Protein AF-A0A258LJP5-F1 (afdb_monomer_lite)

pLDDT: mean 87.13, std 9.72, range [56.06, 98.62]

Secondary structure (DSSP, 8-state):
-GGGHHHHHHIIIIITTT--EEEEEEESSSS-EEEEEEEEEEEEEEEESGGG-EEEEEEEEEEPPTT-PPP--EEEEESSEEEEE-STT-EEEEEETTEEEEEE--TTSEEEEE-S-B-SEEEEEEEESTTSPPPPPEEEEESS-B--HHHHHHHHT-SSPPPHHHHHHHHHHHHHHHHTT-GGG-S-----S-SSTTGGG--SS-SSSPPEEES-PEEETTTEEE--SSSSEEE----HHHHHHHSS-BTTEEEEEEEESSPPPTT--SEEEEETTTEEEEEEEEETTEEEEEES--SSSGGGEEE-S-SSEEEEEEEETTEEEEEETTEEEEEEE----PPPSSPPEESSEEETTEE-

Foldseek 3Di:
DVVCPVVCCCQVVPQQVQNDWDQDWDDDDVPDTDTWIKTKHWDDWDQDDDPSPDIDIDIDIDTDDPVQDFWDWDFDDDAQKTKTFTAAQKWKWKDDPPDIWIWGQHNVRIIITRDLWFAQAWIWMWIGHDPGDIDDTDIDGDRHIHADPLLVVLQVQDPDHDDRVLSVVSRVVVSVCVVVVNLQLDPFDACQQAQDNQSNQDGSNDNAQRKDWFPDFDRDHSQGTAAPLFRTFIFSVDFLLVCCPVNNRHQQWFKDKDFFPDFDPAPGWQKWEDEDPQFIQTWDLHHPQWIAGCRQDDDPRPVRTFHDPDRGGMWMWTGHGQKIWIDGNRHTRDIDGDHGHRHGRDTMIGSFYHYNNGTD

Radius of gyration: 29.57 Å; chains: 1; bounding box: 53×46×89 Å

Sequence (360 aa):
RAEFATLRAFVLGTLRHGAARFWMPVTLDRATYGIRMVQIVAGSFTAAGINNAQVRVTMSLTVYPPSWVPPVPVVVGLGSTVTGTAPAGATVELRVGATLIVGTANAGGAWSIALPYMEGGTYIVQARIGDGPWSLPQSLTLAAPIYAEQTLALFARMTVQPTGAVKLLMDTLVRAVVGAGVWPKLDMLHLIAAHDAQAARLNWIADQYNLTAVNSPVFTAFRGYTGNGTSSYLNTGAAPAALASTGKLRQNSAHICAWTLTSVPSGQVVMGARTGTASFFDIFPRESGLTRYRPNAPLGYDPTKFATPRDKGFFLGSRNGTAIDGYMDGVLVGSITHASAAPTAHAVHILAQNADGAAF

Structure (mmCIF, N/CA/C/O backbone):
data_AF-A0A258LJP5-F1
#
_entry.id   AF-A0A258LJP5-F1
#
loop_
_atom_site.group_PDB
_atom_site.id
_atom_site.type_symbol
_atom_site.label_atom_id
_atom_site.label_alt_id
_atom_site.label_comp_id
_atom_site.label_asym_id
_atom_site.label_entity_id
_atom_site.label_seq_id
_atom_site.pdbx_PDB_ins_code
_atom_site.Cartn_x
_atom_site.Cartn_y
_atom_site.Cartn_z
_atom_site.occupancy
_atom_site.B_iso_or_equiv
_atom_site.auth_seq_id
_atom_site.auth_comp_id
_atom_site.auth_asym_id
_atom_site.auth_atom_id
_atom_site.pdbx_PDB_model_num
ATOM 1 N N . ARG A 1 1 ? -0.157 -12.636 49.447 1.00 65.12 1 ARG A N 1
ATOM 2 C CA . ARG A 1 1 ? -1.079 -13.757 49.749 1.00 65.12 1 ARG A CA 1
ATOM 3 C C . ARG A 1 1 ? -2.210 -13.775 48.729 1.00 65.12 1 ARG A C 1
ATOM 5 O O . ARG A 1 1 ? -2.550 -12.704 48.236 1.00 65.12 1 ARG A O 1
ATOM 12 N N . ALA A 1 2 ? -2.771 -14.950 48.428 1.00 68.56 2 ALA A N 1
ATOM 13 C CA . ALA A 1 2 ? -3.894 -15.102 47.494 1.00 68.56 2 ALA A CA 1
ATOM 14 C C . ALA A 1 2 ? -5.132 -14.288 47.921 1.00 68.56 2 ALA A C 1
ATOM 16 O O . ALA A 1 2 ? -5.802 -13.706 47.078 1.00 68.56 2 ALA A O 1
ATOM 17 N N . GLU A 1 3 ? -5.345 -14.141 49.232 1.00 74.88 3 GLU A N 1
ATOM 18 C CA . GLU A 1 3 ? -6.435 -13.363 49.847 1.00 74.88 3 GLU A CA 1
ATOM 19 C C . GLU A 1 3 ? -6.479 -11.893 49.381 1.00 74.88 3 GLU A C 1
ATOM 21 O O . GLU A 1 3 ? -7.550 -11.303 49.280 1.00 74.88 3 GLU A O 1
ATOM 26 N N . PHE A 1 4 ? -5.329 -11.303 49.029 1.00 76.56 4 PHE A N 1
ATOM 27 C CA . PHE A 1 4 ? -5.243 -9.926 48.529 1.00 76.56 4 PHE A CA 1
ATOM 28 C C . PHE A 1 4 ? -5.099 -9.839 47.007 1.00 76.56 4 PHE A C 1
ATOM 30 O O . PHE A 1 4 ? -4.923 -8.739 46.492 1.00 76.56 4 PHE A O 1
ATOM 37 N N . ALA A 1 5 ? -5.140 -10.953 46.269 1.00 77.38 5 ALA A N 1
ATOM 38 C CA . ALA A 1 5 ? -4.932 -10.946 44.820 1.00 77.38 5 ALA A CA 1
ATOM 39 C C . ALA A 1 5 ? -6.022 -10.137 44.101 1.00 77.38 5 ALA A C 1
ATOM 41 O O . ALA A 1 5 ? -5.706 -9.268 43.289 1.00 77.38 5 ALA A O 1
ATOM 42 N N . THR A 1 6 ? -7.285 -10.345 44.478 1.00 77.38 6 THR A N 1
ATOM 43 C CA . THR A 1 6 ? -8.434 -9.606 43.936 1.00 77.38 6 THR A CA 1
ATOM 44 C C . THR A 1 6 ? -8.379 -8.127 44.314 1.00 77.38 6 THR A C 1
ATOM 46 O O . THR A 1 6 ? -8.544 -7.260 43.459 1.00 77.38 6 THR A O 1
ATOM 49 N N . LEU A 1 7 ? -8.053 -7.817 45.575 1.00 80.56 7 LEU A N 1
ATOM 50 C CA . LEU A 1 7 ? -7.895 -6.434 46.035 1.00 80.56 7 LEU A CA 1
ATOM 51 C C . LEU A 1 7 ? -6.731 -5.728 45.324 1.00 80.56 7 LEU A C 1
ATOM 53 O O . LEU A 1 7 ? -6.858 -4.580 44.912 1.00 80.56 7 LEU A O 1
ATOM 57 N N . ARG A 1 8 ? -5.601 -6.414 45.133 1.00 78.94 8 ARG A N 1
ATOM 58 C CA . ARG A 1 8 ? -4.440 -5.895 44.402 1.00 78.94 8 ARG A CA 1
ATOM 59 C C . ARG A 1 8 ? -4.780 -5.632 42.939 1.00 78.94 8 ARG A C 1
ATOM 61 O O . ARG A 1 8 ? -4.375 -4.599 42.416 1.00 78.94 8 ARG A O 1
ATOM 68 N N . ALA A 1 9 ? -5.522 -6.532 42.295 1.00 76.69 9 ALA A N 1
ATOM 69 C CA . ALA A 1 9 ? -5.995 -6.347 40.927 1.00 76.69 9 ALA A CA 1
ATOM 70 C C . ALA A 1 9 ? -6.922 -5.127 40.817 1.00 76.69 9 ALA A C 1
ATOM 72 O O . ALA A 1 9 ? -6.739 -4.301 39.926 1.00 76.69 9 ALA A O 1
ATOM 73 N N . PHE A 1 10 ? -7.843 -4.950 41.768 1.00 80.31 10 PHE A N 1
ATOM 74 C CA . PHE A 1 10 ? -8.694 -3.765 41.831 1.00 80.31 10 PHE A CA 1
ATOM 75 C C . PHE A 1 10 ? -7.881 -2.477 42.038 1.00 80.31 10 PHE A C 1
ATOM 77 O O . PHE A 1 10 ? -7.992 -1.541 41.249 1.00 80.31 10 PHE A O 1
ATOM 84 N N . VAL A 1 11 ? -7.009 -2.423 43.048 1.00 76.38 11 VAL A N 1
ATOM 85 C CA . VAL A 1 11 ? -6.241 -1.207 43.364 1.00 76.38 11 VAL A CA 1
ATOM 86 C C . VAL A 1 11 ? -5.279 -0.837 42.231 1.00 76.38 11 VAL A C 1
ATOM 88 O O . VAL A 1 11 ? -5.235 0.321 41.816 1.00 76.38 11 VAL A O 1
ATOM 91 N N . LEU A 1 12 ? -4.530 -1.802 41.691 1.00 72.50 12 LEU A N 1
ATOM 92 C CA . LEU A 1 12 ? -3.551 -1.531 40.635 1.00 72.50 12 LEU A CA 1
ATOM 93 C C . LEU A 1 12 ? -4.185 -1.357 39.250 1.00 72.50 12 LEU A C 1
ATOM 95 O O . LEU A 1 12 ? -3.640 -0.604 38.452 1.00 72.50 12 LEU A O 1
ATOM 99 N N . GLY A 1 13 ? -5.303 -2.025 38.958 1.00 66.44 13 GLY A N 1
ATOM 100 C CA . GLY A 1 13 ? -5.965 -1.959 37.652 1.00 66.44 13 GLY A CA 1
ATOM 101 C C . GLY A 1 13 ? -7.038 -0.875 37.543 1.00 66.44 13 GLY A C 1
ATOM 102 O O . GLY A 1 13 ? -7.232 -0.318 36.470 1.00 66.44 13 GLY A O 1
ATOM 103 N N . THR A 1 14 ? -7.720 -0.542 38.642 1.00 69.00 14 THR A N 1
ATOM 104 C CA . THR A 1 14 ? -8.847 0.412 38.636 1.00 69.00 14 THR A CA 1
ATOM 105 C C . THR A 1 14 ? -8.442 1.770 39.203 1.00 69.00 14 THR A C 1
ATOM 107 O O . THR A 1 14 ? -8.701 2.803 38.589 1.00 69.00 14 THR A O 1
ATOM 110 N N . LEU A 1 15 ? -7.769 1.793 40.360 1.00 73.69 15 LEU A N 1
ATOM 111 C CA . LEU A 1 15 ? -7.447 3.049 41.049 1.00 73.69 15 LEU A CA 1
ATOM 112 C C . LEU A 1 15 ? -6.147 3.695 40.541 1.00 73.69 15 LEU A C 1
ATOM 114 O O . LEU A 1 15 ? -6.026 4.913 40.542 1.00 73.69 15 LEU A O 1
ATOM 118 N N . ARG A 1 16 ? -5.154 2.923 40.086 1.00 70.00 16 ARG A N 1
ATOM 119 C CA . ARG A 1 16 ? -3.832 3.464 39.695 1.00 70.00 16 ARG A CA 1
ATOM 120 C C . ARG A 1 16 ? -3.844 4.310 38.417 1.00 70.00 16 ARG A C 1
ATOM 122 O O . ARG A 1 16 ? -2.977 5.157 38.238 1.00 70.00 16 ARG A O 1
ATOM 129 N N . HIS A 1 17 ? -4.821 4.101 37.538 1.00 59.34 17 HIS A N 1
ATOM 130 C CA . HIS A 1 17 ? -4.932 4.822 36.265 1.00 59.34 17 HIS A CA 1
ATOM 131 C C . HIS A 1 17 ? -5.764 6.112 36.357 1.00 59.34 17 HIS A C 1
ATOM 133 O O . HIS A 1 17 ? -6.036 6.733 35.335 1.00 59.34 17 HIS A O 1
ATOM 139 N N . GLY A 1 18 ? -6.192 6.516 37.561 1.00 58.91 18 GLY A N 1
ATOM 140 C CA . GLY A 1 18 ? -6.956 7.751 37.779 1.00 58.91 18 GLY A CA 1
ATOM 141 C C . GLY A 1 18 ? -8.349 7.778 37.147 1.00 58.91 18 GLY A C 1
ATOM 142 O O . GLY A 1 18 ? -8.959 8.837 37.045 1.00 58.91 18 GLY A O 1
ATOM 143 N N . ALA A 1 19 ? -8.870 6.617 36.752 1.00 57.62 19 ALA A N 1
ATOM 144 C CA . ALA A 1 19 ? -10.204 6.476 36.176 1.00 57.62 19 ALA A CA 1
ATOM 145 C C . ALA A 1 19 ? -11.308 6.344 37.243 1.00 57.62 19 ALA A C 1
ATOM 147 O O . ALA A 1 19 ? -12.483 6.547 36.946 1.00 57.62 19 ALA A O 1
ATOM 148 N N . ALA A 1 20 ? -10.951 6.014 38.489 1.00 70.25 20 ALA A N 1
ATOM 149 C CA . ALA A 1 20 ? -11.915 5.815 39.562 1.00 70.25 20 ALA A CA 1
ATOM 150 C C . ALA A 1 20 ? -12.367 7.150 40.164 1.00 70.25 20 ALA A C 1
ATOM 152 O O . ALA A 1 20 ? -11.581 7.873 40.788 1.00 70.25 20 ALA A O 1
ATOM 153 N N . ARG A 1 21 ? -13.654 7.458 39.986 1.00 76.50 21 ARG A N 1
ATOM 154 C CA . ARG A 1 21 ? -14.290 8.658 40.524 1.00 76.50 21 ARG A CA 1
ATOM 155 C C . ARG A 1 21 ? -15.568 8.312 41.253 1.00 76.50 21 ARG A C 1
ATOM 157 O O . ARG A 1 21 ? -16.329 7.452 40.819 1.00 76.50 21 ARG A O 1
ATOM 164 N N . PHE A 1 22 ? -15.798 9.024 42.343 1.00 79.44 22 PHE A N 1
ATOM 165 C CA . PHE A 1 22 ? -16.937 8.799 43.212 1.00 79.44 22 PHE A CA 1
ATOM 166 C C . PHE A 1 22 ? -17.578 10.133 43.557 1.00 79.44 22 PHE A C 1
ATOM 168 O O . PHE A 1 22 ? -16.884 11.120 43.807 1.00 79.44 22 PHE A O 1
ATOM 175 N N . TRP A 1 23 ? -18.906 10.154 43.592 1.00 78.38 23 TRP A N 1
ATOM 176 C CA . TRP A 1 23 ? -19.635 11.238 44.231 1.00 78.38 23 TRP A CA 1
ATOM 177 C C . TRP A 1 23 ? -19.566 11.021 45.734 1.00 78.38 23 TRP A C 1
ATOM 179 O O . TRP A 1 23 ? -20.091 10.037 46.250 1.00 78.38 23 TRP A O 1
ATOM 189 N N . MET A 1 24 ? -18.852 11.909 46.418 1.00 81.94 24 MET A N 1
ATOM 190 C CA . MET A 1 24 ? -18.561 11.780 47.839 1.00 81.94 24 MET A CA 1
ATOM 191 C C . MET A 1 24 ? -18.897 13.077 48.572 1.00 81.94 24 MET A C 1
ATOM 193 O O . MET A 1 24 ? -18.708 14.163 48.012 1.00 81.94 24 MET A O 1
ATOM 197 N N . PRO A 1 25 ? -19.373 12.990 49.824 1.00 85.44 25 PRO A N 1
ATOM 198 C CA . PRO A 1 25 ? -19.437 14.150 50.692 1.00 85.44 25 PRO A CA 1
ATOM 199 C C . PRO A 1 25 ? -18.015 14.632 50.986 1.00 85.44 25 PRO A C 1
ATOM 201 O O . PRO A 1 25 ? -17.155 13.862 51.411 1.00 85.44 25 PRO A O 1
ATOM 204 N N . VAL A 1 26 ? -17.771 15.918 50.762 1.00 84.94 26 VAL A N 1
ATOM 205 C CA . VAL A 1 26 ? -16.518 16.593 51.101 1.00 84.94 26 VAL A CA 1
ATOM 206 C C . VAL A 1 26 ? -16.817 17.844 51.904 1.00 84.94 26 VAL A C 1
ATOM 208 O O . VAL A 1 26 ? -17.824 18.521 51.678 1.00 84.94 26 VAL A O 1
ATOM 211 N N . THR A 1 27 ? -15.937 18.152 52.848 1.00 84.50 27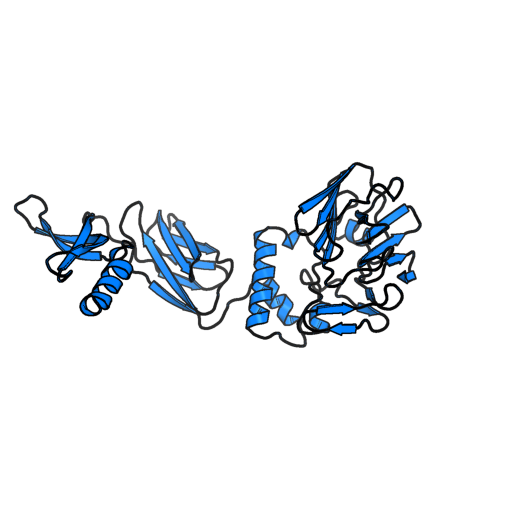 THR A N 1
ATOM 212 C CA . THR A 1 27 ? -16.046 19.362 53.655 1.00 84.50 27 THR A CA 1
ATOM 213 C C . THR A 1 27 ? -15.584 20.561 52.833 1.00 84.50 27 THR A C 1
ATOM 215 O O . THR A 1 27 ? -14.476 20.543 52.297 1.00 84.50 27 THR A O 1
ATOM 218 N N . LEU A 1 28 ? -16.421 21.591 52.714 1.00 77.19 28 LEU A N 1
ATOM 219 C CA . LEU A 1 28 ? -16.134 22.764 51.879 1.00 77.19 28 LEU A CA 1
ATOM 220 C C . LEU A 1 28 ? -15.376 23.854 52.653 1.00 77.19 28 LEU A C 1
ATOM 222 O O . LEU A 1 28 ? -14.500 24.505 52.096 1.00 77.19 28 LEU A O 1
ATOM 226 N N . ASP A 1 29 ? -15.673 24.012 53.943 1.00 78.25 29 ASP A N 1
ATOM 227 C CA . ASP A 1 29 ? -15.178 25.105 54.794 1.00 78.25 29 ASP A CA 1
ATOM 228 C C . ASP A 1 29 ? -15.002 24.685 56.269 1.00 78.25 29 ASP A C 1
ATOM 230 O O . ASP A 1 29 ? -15.168 25.477 57.191 1.00 78.25 29 ASP A O 1
ATOM 234 N N . ARG A 1 30 ? -14.664 23.410 56.511 1.00 72.81 30 ARG A N 1
ATOM 235 C CA . ARG A 1 30 ? -14.576 22.784 57.852 1.00 72.81 30 ARG A CA 1
ATOM 236 C C . ARG A 1 30 ? -15.883 22.780 58.670 1.00 72.81 30 ARG A C 1
ATOM 238 O O . ARG A 1 30 ? -15.873 22.200 59.751 1.00 72.81 30 ARG A O 1
ATOM 245 N N . ALA A 1 31 ? -16.986 23.334 58.158 1.00 73.88 31 ALA A N 1
ATOM 246 C CA . ALA A 1 31 ? -18.285 23.381 58.836 1.00 73.88 31 ALA A CA 1
ATOM 247 C C . ALA A 1 31 ? -19.438 22.806 57.992 1.00 73.88 31 ALA A C 1
ATOM 249 O O . ALA A 1 31 ? -20.379 22.235 58.538 1.00 73.88 31 ALA A O 1
ATOM 250 N N . THR A 1 32 ? -19.358 22.909 56.665 1.00 82.50 32 THR A N 1
ATOM 251 C CA . THR A 1 32 ? -20.386 22.450 55.726 1.00 82.50 32 THR A CA 1
ATOM 252 C C . THR A 1 32 ? -19.881 21.319 54.836 1.00 82.50 32 THR A C 1
ATOM 254 O O . THR A 1 32 ? -18.697 21.237 54.488 1.00 82.50 32 THR A O 1
ATOM 257 N N . TYR A 1 33 ? -20.802 20.434 54.453 1.00 84.19 33 TYR A N 1
ATOM 258 C CA . TYR A 1 33 ? -20.544 19.319 53.547 1.00 84.19 33 TYR A CA 1
ATOM 259 C C . TYR A 1 33 ? -21.290 19.526 52.234 1.00 84.19 33 TYR A C 1
ATOM 261 O O . TYR A 1 33 ? -22.436 19.971 52.216 1.00 84.19 33 TYR A O 1
ATOM 269 N N . GLY A 1 34 ? -20.656 19.153 51.128 1.00 82.56 34 GLY A N 1
ATOM 270 C CA . GLY A 1 34 ? -21.295 19.085 49.821 1.00 82.56 34 GLY A CA 1
ATOM 271 C C . GLY A 1 34 ? -20.903 17.812 49.091 1.00 82.56 34 GLY A C 1
ATOM 272 O O . GLY A 1 34 ? -19.819 17.276 49.302 1.00 82.56 34 GLY A O 1
ATOM 273 N N . ILE A 1 35 ? -21.769 17.334 48.202 1.00 81.38 35 ILE A N 1
ATOM 274 C CA . ILE A 1 35 ? -21.411 16.247 47.292 1.00 81.38 35 ILE A CA 1
ATOM 275 C C . ILE A 1 35 ? -20.497 16.815 46.197 1.00 81.38 35 ILE A C 1
ATOM 277 O O . ILE A 1 35 ? -20.829 17.813 45.548 1.00 81.38 35 ILE A O 1
ATOM 281 N N . ARG A 1 36 ? -19.318 16.214 46.017 1.00 79.62 36 ARG A N 1
ATOM 282 C CA . ARG A 1 36 ? -18.372 16.528 44.936 1.00 79.62 36 ARG A CA 1
ATOM 283 C C . ARG A 1 36 ? -17.886 15.255 44.276 1.00 79.62 36 ARG A C 1
ATOM 285 O O . ARG A 1 36 ? -17.891 14.186 44.884 1.00 79.62 36 ARG A O 1
ATOM 292 N N . MET A 1 37 ? -17.447 15.387 43.031 1.00 79.31 37 MET A N 1
ATOM 293 C CA . MET A 1 37 ? -16.745 14.305 42.372 1.00 79.31 37 MET A CA 1
ATOM 294 C C . MET A 1 37 ? -15.301 14.283 42.864 1.00 79.31 37 MET A C 1
ATOM 296 O O . MET A 1 37 ? -14.591 15.290 42.794 1.00 79.31 37 MET A O 1
ATOM 300 N N . VAL A 1 38 ? -14.884 13.125 43.361 1.00 82.50 38 VAL A N 1
ATOM 301 C CA . VAL A 1 38 ? -13.550 12.891 43.904 1.00 82.50 38 VAL A CA 1
ATOM 302 C C . VAL A 1 38 ? -12.867 11.823 43.068 1.00 82.50 38 VAL A C 1
ATOM 304 O O . VAL A 1 38 ? -13.391 10.718 42.925 1.00 82.50 38 VAL A O 1
ATOM 307 N N . GLN A 1 39 ? -11.706 12.152 42.507 1.00 82.62 39 GLN A N 1
ATOM 308 C CA . GLN A 1 39 ? -10.834 11.182 41.852 1.00 82.62 39 GLN A CA 1
ATOM 309 C C . GLN A 1 39 ? -9.859 10.601 42.866 1.00 82.62 39 GLN A C 1
ATOM 311 O O . GLN A 1 39 ? -9.208 11.344 43.600 1.00 82.62 39 GLN A O 1
ATOM 316 N N . ILE A 1 40 ? -9.745 9.275 42.874 1.00 84.62 40 ILE A N 1
ATOM 317 C CA . ILE A 1 40 ? -8.811 8.548 43.729 1.00 84.62 40 ILE A CA 1
ATOM 318 C C . ILE A 1 40 ? -7.767 7.898 42.830 1.00 84.62 40 ILE A C 1
ATOM 320 O O . ILE A 1 40 ? -8.106 7.093 41.962 1.00 84.62 40 ILE A O 1
ATOM 324 N N . VAL A 1 41 ? -6.497 8.234 43.049 1.00 82.69 41 VAL A N 1
ATOM 325 C CA . VAL A 1 41 ? -5.367 7.601 42.363 1.00 82.69 41 VAL A CA 1
ATOM 326 C C . VAL A 1 41 ? -4.550 6.818 43.376 1.00 82.69 41 VAL A C 1
ATOM 328 O O . VAL A 1 41 ? -4.042 7.390 44.338 1.00 82.69 41 VAL A O 1
ATOM 331 N N . ALA A 1 42 ? -4.423 5.508 43.174 1.00 82.88 42 ALA A N 1
ATOM 332 C CA . ALA A 1 42 ? -3.571 4.677 44.018 1.00 82.88 42 ALA A CA 1
ATOM 333 C C . ALA A 1 42 ? -2.096 4.778 43.596 1.00 82.88 42 ALA A C 1
ATOM 335 O O . ALA A 1 42 ? -1.775 4.776 42.411 1.00 82.88 42 ALA A O 1
ATOM 336 N N . GLY A 1 43 ? -1.203 4.834 44.579 1.00 80.44 43 GLY A N 1
ATOM 337 C CA . GLY A 1 43 ? 0.246 4.848 44.430 1.00 80.44 43 GLY A CA 1
ATOM 338 C C . GLY A 1 43 ? 0.854 3.463 44.652 1.00 80.44 43 GLY A C 1
ATOM 339 O O . GLY A 1 43 ? 0.712 2.563 43.822 1.00 80.44 43 GLY A O 1
ATOM 340 N N . SER A 1 44 ? 1.581 3.292 45.755 1.00 82.19 44 SER A N 1
ATOM 341 C CA . SER A 1 44 ? 2.213 2.025 46.121 1.00 82.19 44 SER A CA 1
ATOM 342 C C . SER A 1 44 ? 1.207 1.072 46.766 1.00 82.19 44 SER A C 1
ATOM 344 O O . SER A 1 44 ? 0.302 1.497 47.476 1.00 82.19 44 SER A O 1
ATOM 346 N N . PHE A 1 45 ? 1.382 -0.226 46.513 1.00 85.38 45 PHE A N 1
ATOM 347 C CA . PHE A 1 45 ? 0.645 -1.318 47.150 1.00 85.38 45 PHE A CA 1
ATOM 348 C C . PHE A 1 45 ? 1.674 -2.314 47.681 1.00 85.38 45 PHE A C 1
ATOM 350 O O . PHE A 1 45 ? 2.279 -3.053 46.899 1.00 85.38 45 PHE A O 1
ATOM 357 N N . THR A 1 46 ? 1.919 -2.307 48.990 1.00 83.94 46 THR A N 1
ATOM 358 C CA . THR A 1 46 ? 2.977 -3.113 49.617 1.00 83.94 46 THR A CA 1
ATOM 359 C C . THR A 1 46 ? 2.428 -3.948 50.765 1.00 83.94 46 THR A C 1
ATOM 361 O O . THR A 1 46 ? 1.573 -3.498 51.528 1.00 83.94 46 THR A O 1
ATOM 364 N N . ALA A 1 47 ? 2.906 -5.189 50.883 1.00 81.56 47 ALA A N 1
ATOM 365 C CA . ALA A 1 47 ? 2.601 -6.021 52.042 1.00 81.56 47 ALA A CA 1
ATOM 366 C C . ALA A 1 47 ? 3.248 -5.422 53.303 1.00 81.56 47 ALA A C 1
ATOM 368 O O . ALA A 1 47 ? 4.342 -4.862 53.234 1.00 81.56 47 ALA A O 1
ATOM 369 N N . ALA A 1 48 ? 2.549 -5.508 54.431 1.00 80.06 48 ALA A N 1
ATOM 370 C CA . ALA A 1 48 ? 2.936 -4.912 55.703 1.00 80.06 48 ALA A CA 1
ATOM 371 C C . ALA A 1 48 ? 2.456 -5.766 56.897 1.00 80.06 48 ALA A C 1
ATOM 373 O O . ALA A 1 48 ? 1.681 -6.713 56.733 1.00 80.06 48 ALA A O 1
ATOM 374 N N . GLY A 1 49 ? 2.893 -5.401 58.107 1.00 76.50 49 GLY A N 1
ATOM 375 C CA . GLY A 1 49 ? 2.477 -6.035 59.364 1.00 76.50 49 GLY A CA 1
ATOM 376 C C . GLY A 1 49 ? 3.100 -7.415 59.620 1.00 76.50 49 GLY A C 1
ATOM 377 O O . GLY A 1 49 ? 3.930 -7.899 58.849 1.00 76.50 49 GLY A O 1
ATOM 378 N N . ILE A 1 50 ? 2.699 -8.056 60.726 1.00 69.62 50 ILE A N 1
ATOM 379 C CA . ILE A 1 50 ? 3.192 -9.387 61.122 1.00 69.62 50 ILE A CA 1
ATOM 380 C C . ILE A 1 50 ? 2.804 -10.407 60.042 1.00 69.62 50 ILE A C 1
ATOM 382 O O . ILE A 1 50 ? 1.642 -10.491 59.641 1.00 69.62 50 ILE A O 1
ATOM 386 N N . ASN A 1 51 ? 3.783 -11.176 59.559 1.00 75.44 51 ASN A N 1
ATOM 387 C CA . ASN A 1 51 ? 3.613 -12.214 58.534 1.00 75.44 51 ASN A CA 1
ATOM 388 C C . ASN A 1 51 ? 2.948 -11.735 57.224 1.00 75.44 51 ASN A C 1
ATOM 390 O O . ASN A 1 51 ? 2.284 -12.528 56.547 1.00 75.44 51 ASN A O 1
ATOM 394 N N . ASN A 1 52 ? 3.117 -10.457 56.850 1.00 73.31 52 ASN A N 1
ATOM 395 C CA . ASN A 1 52 ? 2.504 -9.856 55.655 1.00 73.31 52 ASN A CA 1
ATOM 396 C C . ASN A 1 52 ? 0.965 -9.966 55.628 1.00 73.31 52 ASN A C 1
ATOM 398 O O . ASN A 1 52 ? 0.360 -10.091 54.558 1.00 73.31 52 ASN A O 1
ATOM 402 N N . ALA A 1 53 ? 0.331 -9.953 56.804 1.00 77.25 53 ALA A N 1
ATOM 403 C CA . ALA A 1 53 ? -1.121 -10.039 56.950 1.00 77.25 53 ALA A CA 1
ATOM 404 C C . ALA A 1 53 ? -1.850 -8.711 56.665 1.00 77.25 53 ALA A C 1
ATOM 406 O O . ALA A 1 53 ? -3.077 -8.681 56.644 1.00 77.25 53 ALA A O 1
ATOM 407 N N . GLN A 1 54 ? -1.123 -7.613 56.436 1.00 84.62 54 GLN A N 1
ATOM 408 C CA . GLN A 1 54 ? -1.680 -6.305 56.092 1.00 84.62 54 GLN A CA 1
ATOM 409 C C . GLN A 1 54 ? -1.169 -5.833 54.727 1.00 84.62 54 GLN A C 1
ATOM 411 O O . GLN A 1 54 ? -0.138 -6.287 54.228 1.00 84.62 54 GLN A O 1
ATOM 416 N N . VAL A 1 55 ? -1.875 -4.873 54.133 1.00 81.25 55 VAL A N 1
ATOM 417 C CA . VAL A 1 55 ? -1.450 -4.175 52.917 1.00 81.25 55 VAL A CA 1
ATOM 418 C C . VAL A 1 55 ? -1.513 -2.673 53.162 1.00 81.25 55 VAL A C 1
ATOM 420 O O . VAL A 1 55 ? -2.529 -2.160 53.625 1.00 81.25 55 VAL A O 1
ATOM 423 N N . ARG A 1 56 ? -0.442 -1.957 52.812 1.00 86.88 56 ARG A N 1
ATOM 424 C CA . ARG A 1 56 ? -0.410 -0.494 52.782 1.00 86.88 56 ARG A CA 1
ATOM 425 C C . ARG A 1 56 ? -0.630 -0.004 51.354 1.00 86.88 56 ARG A C 1
ATOM 427 O O . ARG A 1 56 ? 0.060 -0.448 50.436 1.00 86.88 56 ARG A O 1
ATOM 434 N N . VAL A 1 57 ? -1.564 0.933 51.194 1.00 85.50 57 VAL A N 1
ATOM 435 C CA . VAL A 1 57 ? -1.851 1.601 49.920 1.00 85.50 57 VAL A CA 1
ATOM 436 C C . VAL A 1 57 ? -1.676 3.103 50.094 1.00 85.50 57 VAL A C 1
ATOM 438 O O . VAL A 1 57 ? -2.314 3.687 50.967 1.00 85.50 57 VAL A O 1
ATOM 441 N N . THR A 1 58 ? -0.819 3.739 49.295 1.00 87.06 58 THR A N 1
ATOM 442 C CA . THR A 1 58 ? -0.797 5.209 49.220 1.00 87.06 58 THR A CA 1
ATOM 443 C C . THR A 1 58 ? -1.818 5.678 48.194 1.00 87.06 58 THR A C 1
ATOM 445 O O . THR A 1 58 ? -2.021 5.015 47.181 1.00 87.06 58 THR A O 1
ATOM 448 N N . MET A 1 59 ? -2.502 6.791 48.455 1.00 85.69 59 MET A N 1
ATOM 449 C CA . MET A 1 59 ? -3.500 7.342 47.538 1.00 85.69 59 MET A CA 1
ATOM 450 C C . MET A 1 59 ? -3.402 8.863 47.495 1.00 85.69 59 MET A C 1
ATOM 452 O O . MET A 1 59 ? -3.153 9.495 48.519 1.00 85.69 59 MET A O 1
ATOM 456 N N . SER A 1 60 ? -3.639 9.440 46.322 1.00 85.25 60 SER A N 1
ATOM 457 C CA . SER A 1 60 ? -3.909 10.867 46.158 1.00 85.25 60 SER A CA 1
ATOM 458 C C . SER A 1 60 ? -5.374 11.066 45.796 1.00 85.25 60 SER A C 1
ATOM 460 O O . SER A 1 60 ? -5.903 10.355 44.937 1.00 85.25 60 SER A O 1
ATOM 462 N N . LEU A 1 61 ? -6.015 12.036 46.444 1.00 85.19 61 LEU A N 1
ATOM 463 C CA . LEU A 1 61 ? -7.402 12.402 46.192 1.00 85.19 61 LEU A CA 1
ATOM 464 C C . LEU A 1 61 ? -7.450 13.798 45.573 1.00 85.19 61 LEU A C 1
ATOM 466 O O . LEU A 1 61 ? -6.823 14.726 46.081 1.00 85.19 61 LEU A O 1
ATOM 470 N N . THR A 1 62 ? -8.222 13.949 44.502 1.00 83.56 62 THR A N 1
ATOM 471 C CA . THR A 1 62 ? -8.489 15.245 43.871 1.00 83.56 62 THR A CA 1
ATOM 472 C C . THR A 1 62 ? -9.982 15.521 43.932 1.00 83.56 62 THR A C 1
ATOM 474 O O . THR A 1 62 ? -10.778 14.736 43.420 1.00 83.56 62 THR A O 1
ATOM 477 N N . VAL A 1 63 ? -10.360 16.630 44.569 1.00 82.56 63 VAL A N 1
ATOM 478 C CA . VAL A 1 63 ? -11.751 17.084 44.680 1.00 82.56 63 VAL A CA 1
ATOM 479 C C . VAL A 1 63 ? -12.005 18.132 43.607 1.00 82.56 63 VAL A C 1
ATOM 481 O O . VAL A 1 63 ? -11.331 19.160 43.578 1.00 82.56 63 VAL A O 1
ATOM 484 N N . TYR A 1 64 ? -12.980 17.887 42.737 1.00 78.19 64 TYR A N 1
ATOM 485 C CA . TYR A 1 64 ? -13.314 18.826 41.671 1.00 78.19 64 TYR A CA 1
ATOM 486 C C . TYR A 1 64 ? -14.369 19.847 42.119 1.00 78.19 64 TYR A C 1
ATOM 488 O O . TYR A 1 64 ? -15.314 19.479 42.826 1.00 78.19 64 TYR A O 1
ATOM 496 N N . PRO A 1 65 ? -14.244 21.127 41.718 1.00 77.44 65 PRO A N 1
ATOM 497 C CA . PRO A 1 65 ? -15.256 22.136 42.000 1.00 77.44 65 PRO A CA 1
ATOM 498 C C . PRO A 1 65 ? -16.581 21.825 41.275 1.00 77.44 65 PRO A C 1
ATOM 500 O O . PRO A 1 65 ? -16.594 21.143 40.253 1.00 77.44 65 PRO A O 1
ATOM 503 N N . PRO A 1 66 ? -17.719 22.333 41.780 1.00 71.56 66 PRO A N 1
ATOM 504 C CA . PRO A 1 66 ? -19.045 21.996 41.254 1.00 71.56 66 PRO A CA 1
ATOM 505 C C . PRO A 1 66 ? -19.299 22.539 39.839 1.00 71.56 66 PRO A C 1
ATOM 507 O O . PRO A 1 66 ? -20.153 22.013 39.135 1.00 71.56 66 PRO A O 1
ATOM 510 N N . SER A 1 67 ? -18.547 23.553 39.402 1.00 69.81 67 SER A N 1
ATOM 511 C CA . SER A 1 67 ? -18.584 24.068 38.027 1.00 69.81 67 SER A CA 1
ATOM 512 C C . SER A 1 67 ? -17.960 23.114 37.004 1.00 69.81 67 SER A C 1
ATOM 514 O O . SER A 1 67 ? -18.117 23.314 35.803 1.00 69.81 67 SER A O 1
ATOM 516 N N . TRP A 1 68 ? -17.246 22.079 37.451 1.00 71.56 68 TRP A N 1
ATOM 517 C CA . TRP A 1 68 ? -16.568 21.120 36.586 1.00 71.56 68 TRP A CA 1
ATOM 518 C C . TRP A 1 68 ? -17.461 19.904 36.340 1.00 71.56 68 TRP A C 1
ATOM 520 O O . TRP A 1 68 ? -17.208 18.802 36.830 1.00 71.56 68 TRP A O 1
ATOM 530 N N . VAL A 1 69 ? -18.532 20.128 35.578 1.00 68.31 69 VAL A N 1
ATOM 531 C CA . VAL A 1 69 ? -19.397 19.056 35.076 1.00 68.31 69 VAL A CA 1
ATOM 532 C C . VAL A 1 69 ? -18.713 18.414 33.866 1.00 68.31 69 VAL A C 1
ATOM 534 O O . VAL A 1 69 ? -18.417 19.124 32.901 1.00 68.31 69 VAL A O 1
ATOM 537 N N . PRO A 1 70 ? -18.448 17.096 33.878 1.00 70.56 70 PRO A N 1
ATOM 538 C CA . PRO A 1 70 ? -17.906 16.428 32.707 1.00 70.56 70 PRO A CA 1
ATOM 539 C C . PRO A 1 70 ? -18.829 16.595 31.493 1.00 70.56 70 PRO A C 1
ATOM 541 O O . PRO A 1 70 ? -20.027 16.319 31.606 1.00 70.56 70 PRO A O 1
ATOM 544 N N . PRO A 1 71 ? -18.306 17.000 30.325 1.00 78.50 71 PRO A N 1
ATOM 545 C CA . PRO A 1 71 ? -19.098 17.036 29.103 1.00 78.50 71 PRO A CA 1
ATOM 546 C C . PRO A 1 71 ? -19.504 15.615 28.706 1.00 78.50 71 PRO A C 1
ATOM 548 O O . PRO A 1 71 ? -18.661 14.732 28.696 1.00 78.50 71 PRO A O 1
ATOM 551 N N . VAL A 1 72 ? -20.758 15.372 28.331 1.00 80.12 72 VAL A N 1
ATOM 552 C CA . VAL A 1 72 ? -21.149 14.079 27.744 1.00 80.12 72 VAL A CA 1
ATOM 553 C C . VAL A 1 72 ? -21.028 14.200 26.225 1.00 80.12 72 VAL A C 1
ATOM 555 O O . VAL A 1 72 ? -21.828 14.927 25.632 1.00 80.12 72 VAL A O 1
ATOM 558 N N . PRO A 1 73 ? -20.037 13.558 25.579 1.00 83.81 73 PRO A N 1
ATOM 559 C CA . PRO A 1 73 ? -19.983 13.547 24.126 1.00 83.81 73 PRO A CA 1
ATOM 560 C C . PRO A 1 73 ? -21.154 12.721 23.574 1.00 83.81 73 PRO A C 1
ATOM 562 O O . PRO A 1 73 ? -21.616 11.776 24.209 1.00 83.81 73 PRO A O 1
ATOM 565 N N . VAL A 1 74 ? -21.648 13.074 22.394 1.00 86.38 74 VAL A N 1
ATOM 566 C CA . VAL A 1 74 ? -22.616 12.279 21.629 1.00 86.38 74 VAL A CA 1
ATOM 567 C C . VAL A 1 74 ? -21.949 11.885 20.330 1.00 86.38 74 VAL A C 1
ATOM 569 O O . VAL A 1 74 ? -21.414 12.750 19.644 1.00 86.38 74 VAL A O 1
ATOM 572 N N . VAL A 1 75 ? -21.990 10.604 19.976 1.00 86.31 75 VAL A N 1
ATOM 573 C CA . VAL A 1 75 ? -21.499 10.120 18.681 1.00 86.31 75 VAL A CA 1
ATOM 574 C C . VAL A 1 75 ? -22.656 10.088 17.691 1.00 86.31 75 VAL A C 1
ATOM 576 O O . VAL A 1 75 ? -23.691 9.488 17.962 1.00 86.31 75 VAL A O 1
ATOM 579 N N . VAL A 1 76 ? -22.476 10.757 16.556 1.00 84.06 76 VAL A N 1
ATOM 580 C CA . VAL A 1 76 ? -23.495 10.933 15.509 1.00 84.06 76 VAL A CA 1
ATOM 581 C C . VAL A 1 76 ? -23.152 10.123 14.257 1.00 84.06 76 VAL A C 1
ATOM 583 O O . VAL A 1 76 ? -24.055 9.640 13.581 1.00 84.06 76 VAL A O 1
ATOM 586 N N . GLY A 1 77 ? -21.865 9.927 13.958 1.00 77.81 77 GLY A N 1
ATOM 587 C CA . GLY A 1 77 ? -21.412 9.158 12.800 1.00 77.81 77 GLY A CA 1
ATOM 588 C C . GLY A 1 77 ? -20.227 8.254 13.125 1.00 77.81 77 GLY A C 1
ATOM 589 O O . GLY A 1 77 ? -19.316 8.652 13.850 1.00 77.81 77 GLY A O 1
ATOM 590 N N . LEU A 1 78 ? -20.246 7.041 12.566 1.00 75.75 78 LEU A N 1
ATOM 591 C CA . LEU A 1 78 ? -19.169 6.051 12.639 1.00 75.75 78 LEU A CA 1
ATOM 592 C C . LEU A 1 78 ? -18.784 5.628 11.214 1.00 75.75 78 LEU A C 1
ATOM 594 O O . LEU A 1 78 ? -19.606 5.066 10.492 1.00 75.75 78 LEU A O 1
ATOM 598 N N . GLY A 1 79 ? -17.547 5.916 10.806 1.00 70.81 79 GLY A N 1
ATOM 599 C CA . GLY A 1 79 ? -17.035 5.656 9.459 1.00 70.81 79 GLY A CA 1
ATOM 600 C C . GLY A 1 79 ? -15.535 5.944 9.338 1.00 70.81 79 GLY A C 1
ATOM 601 O O . GLY A 1 79 ? -14.778 5.749 10.285 1.00 70.81 79 GLY A O 1
ATOM 602 N N . SER A 1 80 ? -15.088 6.453 8.185 1.00 66.75 80 SER A N 1
ATOM 603 C CA . SER A 1 80 ? -13.714 6.977 8.019 1.00 66.75 80 SER A CA 1
ATOM 604 C C . SER A 1 80 ? -13.421 8.190 8.917 1.00 66.75 80 SER A C 1
ATOM 606 O O . SER A 1 80 ? -12.267 8.526 9.187 1.00 66.75 80 SER A O 1
ATOM 608 N N . THR A 1 81 ? -14.472 8.829 9.419 1.00 76.56 81 THR A N 1
ATOM 609 C CA . THR A 1 81 ? -14.439 9.809 10.496 1.00 76.56 81 THR A CA 1
ATOM 610 C C . THR A 1 81 ? -15.442 9.393 11.564 1.00 76.56 81 THR A C 1
ATOM 612 O O . THR A 1 81 ? -16.513 8.860 11.266 1.00 76.56 81 THR A O 1
ATOM 615 N N . VAL A 1 82 ? -15.087 9.624 12.825 1.00 84.25 82 VAL A N 1
ATOM 616 C CA . VAL A 1 82 ? -16.039 9.581 13.932 1.00 84.25 82 VAL A CA 1
ATOM 617 C C . VAL A 1 82 ? -16.437 11.010 14.223 1.00 84.25 82 VAL A C 1
ATOM 619 O O . VAL A 1 82 ? -15.584 11.866 14.464 1.00 84.25 82 VAL A O 1
ATOM 622 N N . THR A 1 83 ? -17.733 11.270 14.166 1.00 89.94 83 THR A N 1
ATOM 623 C CA . THR A 1 83 ? -18.282 12.610 14.340 1.00 89.94 83 THR A CA 1
ATOM 624 C C . THR A 1 83 ? -19.284 12.627 15.468 1.00 89.94 83 THR A C 1
ATOM 626 O O . THR A 1 83 ? -19.909 11.615 15.800 1.00 89.94 83 THR A O 1
ATOM 629 N N . GLY A 1 84 ? -19.455 13.802 16.056 1.00 91.81 84 GLY A N 1
ATOM 630 C CA . GLY A 1 84 ? -20.373 13.954 17.158 1.00 91.81 84 GLY A CA 1
ATOM 631 C C . GLY A 1 84 ? -20.509 15.377 17.658 1.00 91.81 84 GLY A C 1
ATOM 632 O O . GLY A 1 84 ? -20.008 16.325 17.048 1.00 91.81 84 GLY A O 1
ATOM 633 N N . THR A 1 85 ? -21.187 15.509 18.795 1.00 91.94 85 THR A N 1
ATOM 634 C CA . THR A 1 85 ? -21.321 16.774 19.517 1.00 91.94 85 THR A CA 1
ATOM 635 C C . THR A 1 85 ? -20.762 16.677 20.934 1.00 91.94 85 THR A C 1
ATOM 637 O O . THR A 1 85 ? -20.722 15.606 21.540 1.00 91.94 85 THR A O 1
ATOM 640 N N . ALA A 1 86 ? -20.245 17.788 21.442 1.00 89.75 86 ALA A N 1
ATOM 641 C CA . ALA A 1 86 ? -19.815 18.000 22.819 1.00 89.75 86 ALA A CA 1
ATOM 642 C C . ALA A 1 86 ? -19.847 19.519 23.096 1.00 89.75 86 ALA A C 1
ATOM 644 O O . ALA A 1 86 ? -19.885 20.304 22.150 1.00 89.75 86 ALA A O 1
ATOM 645 N N . PRO A 1 87 ? -19.835 19.980 24.356 1.00 89.19 87 PRO A N 1
ATOM 646 C CA . PRO A 1 87 ? -19.714 21.404 24.659 1.00 89.19 87 PRO A CA 1
ATOM 647 C C . PRO A 1 87 ? -18.521 22.053 23.944 1.00 89.19 87 PRO A C 1
ATOM 649 O O . PRO A 1 87 ? -17.466 21.434 23.793 1.00 89.19 87 PRO A O 1
ATOM 652 N N . ALA A 1 88 ? -18.692 23.300 23.505 1.00 89.50 88 ALA A N 1
ATOM 653 C CA . ALA A 1 88 ? -17.672 24.020 22.751 1.00 89.50 88 ALA A CA 1
ATOM 654 C C . ALA A 1 88 ? -16.327 24.059 23.498 1.00 89.50 88 ALA A C 1
ATOM 656 O O . ALA A 1 88 ? -16.277 24.327 24.699 1.00 89.50 88 ALA A O 1
ATOM 657 N N . GLY A 1 89 ? -15.235 23.776 22.783 1.00 86.56 89 GLY A N 1
ATOM 658 C CA . GLY A 1 89 ? -13.889 23.718 23.357 1.00 86.56 89 GLY A CA 1
ATOM 659 C C . GLY A 1 89 ? -13.578 22.449 24.159 1.00 86.56 89 GLY A C 1
ATOM 660 O O . GLY A 1 89 ? -12.478 22.340 24.698 1.00 86.56 89 GLY A O 1
ATOM 661 N N . ALA A 1 90 ? -14.497 21.478 24.242 1.00 89.19 90 ALA A N 1
ATOM 662 C CA . ALA A 1 90 ? -14.215 20.199 24.882 1.00 89.19 90 ALA A CA 1
ATOM 663 C C . ALA A 1 90 ? -13.181 19.390 24.082 1.00 89.19 90 ALA A C 1
ATOM 665 O O . ALA A 1 90 ? -13.323 19.197 22.873 1.00 89.19 90 ALA A O 1
ATOM 666 N N . THR A 1 91 ? -12.170 18.866 24.770 1.00 91.50 91 THR A N 1
ATOM 667 C CA . THR A 1 91 ? -11.274 17.828 24.258 1.00 91.50 91 THR A CA 1
ATOM 668 C C . THR A 1 91 ? -12.016 16.497 24.269 1.00 91.50 91 THR A C 1
ATOM 670 O O . THR A 1 91 ? -12.519 16.086 25.312 1.00 91.50 91 THR A O 1
ATOM 673 N N . VAL A 1 92 ? -12.065 15.815 23.130 1.00 91.38 92 VAL A N 1
ATOM 674 C CA . VAL A 1 92 ? -12.663 14.488 22.959 1.00 91.38 92 VAL A CA 1
ATOM 675 C C . VAL A 1 92 ? -11.549 13.478 22.725 1.00 91.38 92 VAL A C 1
ATOM 677 O O . VAL A 1 92 ? -10.729 13.644 21.828 1.00 91.38 92 VAL A O 1
ATOM 680 N N . GLU A 1 93 ? -11.527 12.423 23.524 1.00 90.25 93 GLU A N 1
ATOM 681 C CA . GLU A 1 93 ? -10.647 11.274 23.370 1.00 90.25 93 GLU A CA 1
ATOM 682 C C . GLU A 1 93 ? -11.423 10.095 22.798 1.00 90.25 93 GLU A C 1
ATOM 684 O O . GLU A 1 93 ? -12.490 9.726 23.292 1.00 90.25 93 GLU A O 1
ATOM 689 N N . LEU A 1 94 ? -10.839 9.478 21.780 1.00 86.44 94 LEU A N 1
ATOM 690 C CA . LEU A 1 94 ? -11.310 8.254 21.164 1.00 86.44 94 LEU A CA 1
ATOM 691 C C . LEU A 1 94 ? -10.230 7.190 21.319 1.00 86.44 94 LEU A C 1
ATOM 693 O O . LEU A 1 94 ? -9.120 7.328 20.800 1.00 86.44 94 LEU A O 1
ATOM 697 N N . ARG A 1 95 ? -10.557 6.121 22.040 1.00 81.12 95 ARG A N 1
ATOM 698 C CA . ARG A 1 95 ? -9.656 5.001 22.293 1.00 81.12 95 ARG A CA 1
ATOM 699 C C . ARG A 1 95 ? -10.105 3.760 21.533 1.00 81.12 95 ARG A C 1
ATOM 701 O O . ARG A 1 95 ? -11.269 3.364 21.605 1.00 81.12 95 ARG A O 1
ATOM 708 N N . VAL A 1 96 ? -9.147 3.140 20.848 1.00 74.44 96 VAL A N 1
ATOM 709 C CA . VAL A 1 96 ? -9.311 1.930 20.032 1.00 74.44 96 VAL A CA 1
ATOM 710 C C . VAL A 1 96 ? -8.189 0.968 20.409 1.00 74.44 96 VAL A C 1
ATOM 712 O O . VAL A 1 96 ? -7.032 1.176 20.042 1.00 74.44 96 VAL A O 1
ATOM 715 N N . GLY A 1 97 ? -8.492 -0.038 21.231 1.00 69.06 97 GLY A N 1
ATOM 716 C CA . GLY A 1 97 ? -7.464 -0.903 21.818 1.00 69.06 97 GLY A CA 1
ATOM 717 C C . GLY A 1 97 ? -6.396 -0.106 22.591 1.00 69.06 97 GLY A C 1
ATOM 718 O O . GLY A 1 97 ? -6.686 0.526 23.615 1.00 69.06 97 GLY A O 1
ATOM 719 N N . ALA A 1 98 ? -5.151 -0.142 22.104 1.00 62.00 98 ALA A N 1
ATOM 720 C CA . ALA A 1 98 ? -4.018 0.605 22.666 1.00 62.00 98 ALA A CA 1
ATOM 721 C C . ALA A 1 98 ? -3.868 2.033 22.103 1.00 62.00 98 ALA A C 1
ATOM 723 O O . ALA A 1 98 ? -3.141 2.840 22.681 1.00 62.00 98 ALA A O 1
ATOM 724 N N . THR A 1 99 ? -4.550 2.352 21.003 1.00 67.44 99 THR A N 1
ATOM 725 C CA . THR A 1 99 ? -4.441 3.636 20.305 1.00 67.44 99 THR A CA 1
ATOM 726 C C . THR A 1 99 ? -5.380 4.667 20.926 1.00 67.44 99 THR A C 1
ATOM 728 O O . THR A 1 99 ? -6.542 4.365 21.203 1.00 67.44 99 THR A O 1
ATOM 731 N N . LEU A 1 100 ? -4.888 5.892 21.114 1.00 79.50 100 LEU A N 1
ATOM 732 C CA . LEU A 1 100 ? -5.651 7.044 21.595 1.00 79.50 100 LEU A CA 1
ATOM 733 C C . LEU A 1 100 ? -5.547 8.173 20.571 1.00 79.50 100 LEU A C 1
ATOM 735 O O . LEU A 1 100 ? -4.443 8.545 20.177 1.00 79.50 100 LEU A O 1
ATOM 739 N N . ILE A 1 101 ? -6.685 8.719 20.156 1.00 85.31 101 ILE A N 1
ATOM 740 C CA . ILE A 1 101 ? -6.763 9.851 19.233 1.00 85.31 101 ILE A CA 1
ATOM 741 C C . ILE A 1 101 ? -7.569 10.955 19.906 1.00 85.31 101 ILE A C 1
ATOM 743 O O . ILE A 1 101 ? -8.568 10.687 20.573 1.00 85.31 101 ILE A O 1
ATOM 747 N N . VAL A 1 102 ? -7.119 12.194 19.739 1.00 88.19 102 VAL A N 1
ATOM 748 C CA . VAL A 1 102 ? -7.711 13.365 20.381 1.00 88.19 102 VAL A CA 1
ATOM 749 C C . VAL A 1 102 ? -8.284 14.296 19.318 1.00 88.19 102 VAL A C 1
ATOM 751 O O . VAL A 1 102 ? -7.625 14.589 18.323 1.00 88.19 102 VAL A O 1
ATOM 754 N N . GLY A 1 103 ? -9.503 14.771 19.545 1.00 90.75 103 GLY A N 1
ATOM 755 C CA . GLY A 1 103 ? -10.131 15.861 18.809 1.00 90.75 103 GLY A CA 1
ATOM 756 C C . GLY A 1 103 ? -10.607 16.956 19.758 1.00 90.75 103 GLY A C 1
ATOM 757 O O . GLY A 1 103 ? -10.600 16.788 20.976 1.00 90.75 103 GLY A O 1
ATOM 758 N N . THR A 1 104 ? -11.057 18.075 19.198 1.00 93.56 104 THR A N 1
ATOM 759 C CA . THR A 1 104 ? -11.639 19.176 19.974 1.00 93.56 104 THR A CA 1
ATOM 760 C C . THR A 1 104 ? -12.956 19.603 19.341 1.00 93.56 104 THR A C 1
ATOM 762 O O . THR A 1 104 ? -13.046 19.736 18.119 1.00 93.56 104 THR A O 1
ATOM 765 N N . ALA A 1 105 ? -13.979 19.820 20.165 1.00 94.25 105 ALA A N 1
ATOM 766 C CA . ALA A 1 105 ? -15.250 20.374 19.725 1.00 94.25 105 ALA A CA 1
ATOM 767 C C . ALA A 1 105 ? -15.097 21.854 19.359 1.00 94.25 105 ALA A C 1
ATOM 769 O O . ALA A 1 105 ? -14.549 22.651 20.124 1.00 94.25 105 ALA A O 1
ATOM 770 N N . ASN A 1 106 ? -15.589 22.223 18.179 1.00 93.88 106 ASN A N 1
ATOM 771 C CA . ASN A 1 106 ? -15.554 23.592 17.682 1.00 93.88 106 ASN A CA 1
ATOM 772 C C . ASN A 1 106 ? -16.515 24.513 18.465 1.00 93.88 106 ASN A C 1
ATOM 774 O O . ASN A 1 106 ? -17.221 24.079 19.375 1.00 93.88 106 ASN A O 1
ATOM 778 N N . ALA A 1 107 ? -16.569 25.798 18.099 1.00 90.62 107 ALA A N 1
ATOM 779 C CA . ALA A 1 107 ? -17.441 26.779 18.756 1.00 90.62 107 ALA A CA 1
ATOM 780 C C . ALA A 1 107 ? -18.943 26.426 18.688 1.00 90.62 107 ALA A C 1
ATOM 782 O O . ALA A 1 107 ? -19.704 26.827 19.561 1.00 90.62 107 ALA A O 1
ATOM 783 N N . GLY A 1 108 ? -19.362 25.651 17.680 1.00 88.50 108 GLY A N 1
ATOM 784 C CA . GLY A 1 108 ? -20.723 25.123 17.540 1.00 88.50 108 GLY A CA 1
ATOM 785 C C . GLY A 1 108 ? -20.948 23.777 18.238 1.00 88.50 108 GLY A C 1
ATOM 786 O O . GLY A 1 108 ? -22.005 23.177 18.071 1.00 88.50 108 GLY A O 1
ATOM 787 N N . GLY A 1 109 ? -19.959 23.274 18.980 1.00 88.94 109 GLY A N 1
ATOM 788 C CA . GLY A 1 109 ? -20.021 22.001 19.693 1.00 88.94 109 GLY A CA 1
ATOM 789 C C . GLY A 1 109 ? -19.852 20.756 18.819 1.00 88.94 109 GLY A C 1
ATOM 790 O O . GLY A 1 109 ? -19.946 19.644 19.328 1.00 88.94 109 GLY A O 1
ATOM 791 N N . ALA A 1 110 ? -19.583 20.895 17.520 1.00 92.69 110 ALA A N 1
ATOM 792 C CA . ALA A 1 110 ? -19.307 19.754 16.652 1.00 92.69 110 ALA A CA 1
ATOM 793 C C . ALA A 1 110 ? -17.835 19.338 16.759 1.00 92.69 110 ALA A C 1
ATOM 795 O O . ALA A 1 110 ? -16.937 20.183 16.740 1.00 92.69 110 ALA A O 1
ATOM 796 N N . TRP A 1 111 ? -17.579 18.036 16.823 1.00 93.19 111 TRP A N 1
ATOM 797 C CA . TRP A 1 111 ? -16.237 17.466 16.755 1.00 93.19 111 TRP A CA 1
ATOM 798 C C . TRP A 1 111 ? -16.160 16.409 15.654 1.00 93.19 111 TRP A C 1
ATOM 800 O O . TRP A 1 111 ? -17.149 15.767 15.294 1.00 93.19 111 TRP A O 1
ATOM 810 N N . SER A 1 112 ? -14.959 16.242 15.110 1.00 91.19 112 SER A N 1
ATOM 811 C CA . SER A 1 112 ? -14.650 15.234 14.103 1.00 91.19 112 SER A CA 1
ATOM 812 C C . SER A 1 112 ? -13.261 14.688 14.378 1.00 91.19 112 SER A C 1
ATOM 814 O O . SER A 1 112 ? -12.303 15.450 14.517 1.00 91.19 112 SER A O 1
ATOM 816 N N . ILE A 1 113 ? -13.164 13.369 14.485 1.00 86.56 113 ILE A N 1
ATOM 817 C CA . ILE A 1 113 ? -11.907 12.649 14.621 1.00 86.56 113 ILE A CA 1
ATOM 818 C C . ILE A 1 113 ? -11.764 11.779 13.381 1.00 86.56 113 ILE A C 1
ATOM 820 O O . ILE A 1 113 ? -12.551 10.859 13.156 1.00 86.56 113 ILE A O 1
ATOM 824 N N . ALA A 1 114 ? -10.755 12.071 12.564 1.00 79.38 114 ALA A N 1
ATOM 825 C CA . ALA A 1 114 ? -10.388 11.183 11.475 1.00 79.38 114 ALA A CA 1
ATOM 826 C C . ALA A 1 114 ? -9.853 9.883 12.074 1.00 79.38 114 ALA A C 1
ATOM 828 O O . ALA A 1 114 ? -8.863 9.889 12.810 1.00 79.38 114 ALA A O 1
ATOM 829 N N . LEU A 1 115 ? -10.521 8.775 11.764 1.00 69.62 115 LEU A N 1
ATOM 830 C CA . LEU A 1 115 ? -10.021 7.461 12.109 1.00 69.62 115 LEU A CA 1
ATOM 831 C C . LEU A 1 115 ? -9.329 6.895 10.878 1.00 69.62 115 LEU A C 1
ATOM 833 O O . LEU A 1 115 ? -9.996 6.516 9.911 1.00 69.62 115 LEU A O 1
ATOM 837 N N . PRO A 1 116 ? -7.991 6.780 10.898 1.00 56.06 116 PRO A N 1
ATOM 838 C CA . PRO A 1 116 ? -7.288 6.194 9.779 1.00 56.06 116 PRO A CA 1
ATOM 839 C C . PRO A 1 116 ? -7.642 4.721 9.609 1.00 56.06 116 PRO A C 1
ATOM 841 O O . PRO A 1 116 ? -7.255 4.197 8.583 1.00 56.06 116 PRO A O 1
ATOM 844 N N . TYR A 1 117 ? -8.353 4.074 10.545 1.00 60.22 117 TYR A N 1
ATOM 845 C CA . TYR A 1 117 ? -8.795 2.682 10.484 1.00 60.22 117 TYR A CA 1
ATOM 846 C C . TYR A 1 117 ? -9.935 2.403 11.490 1.00 60.22 117 TYR A C 1
ATOM 848 O O . TYR A 1 117 ? -9.925 2.955 12.594 1.00 60.22 117 TYR A O 1
ATOM 856 N N . MET A 1 118 ? -10.895 1.534 11.134 1.00 64.88 118 MET A N 1
ATOM 857 C CA . MET A 1 118 ? -11.861 0.976 12.085 1.00 64.88 118 MET A CA 1
ATOM 858 C C . MET A 1 118 ? -11.857 -0.559 12.083 1.00 64.88 118 MET A C 1
ATOM 860 O O . MET A 1 118 ? -12.385 -1.173 11.152 1.00 64.88 118 MET A O 1
ATOM 864 N N . GLU A 1 119 ? -11.308 -1.176 13.136 1.00 62.41 119 GLU A N 1
ATOM 865 C CA . GLU A 1 119 ? -11.517 -2.603 13.398 1.00 62.41 119 GLU A CA 1
ATOM 866 C C . GLU A 1 119 ? -12.966 -2.846 13.826 1.00 62.41 119 GLU A C 1
ATOM 868 O O . GLU A 1 119 ? -13.591 -2.007 14.473 1.00 62.41 119 GLU A O 1
ATOM 873 N N . GLY A 1 120 ? -13.478 -4.051 13.584 1.00 64.06 120 GLY A N 1
ATOM 874 C CA . GLY A 1 120 ? -14.570 -4.532 14.429 1.00 64.06 120 GLY A CA 1
ATOM 875 C C . GLY A 1 120 ? -14.087 -4.583 15.884 1.00 64.06 120 GLY A C 1
ATOM 876 O O . GLY A 1 120 ? -12.993 -5.077 16.150 1.00 64.06 120 GLY A O 1
ATOM 877 N N . GLY A 1 121 ? -14.868 -4.059 16.825 1.00 70.06 121 GLY A N 1
ATOM 878 C CA . GLY A 1 121 ? -14.455 -4.000 18.226 1.00 70.06 121 GLY A CA 1
ATOM 879 C C . GLY A 1 121 ? -15.107 -2.881 19.028 1.00 70.06 121 GLY A C 1
ATOM 880 O O . GLY A 1 121 ? -16.045 -2.221 18.571 1.00 70.06 121 GLY A O 1
ATOM 881 N N . THR A 1 122 ? -14.609 -2.694 20.251 1.00 79.50 122 THR A N 1
ATOM 882 C CA . THR A 1 122 ? -15.120 -1.695 21.194 1.00 79.50 122 THR A CA 1
ATOM 883 C C . THR A 1 122 ? -14.325 -0.400 21.093 1.00 79.50 122 THR A C 1
ATOM 885 O O . THR A 1 122 ? -13.121 -0.366 21.348 1.00 79.50 122 THR A O 1
ATOM 888 N N . TYR A 1 123 ? -15.034 0.675 20.785 1.00 83.44 123 TYR A N 1
ATOM 889 C CA . TYR A 1 123 ? -14.543 2.043 20.771 1.00 83.44 123 TYR A CA 1
ATOM 890 C C . TYR A 1 123 ? -14.965 2.723 22.056 1.00 83.44 123 TYR A C 1
ATOM 892 O O . TYR A 1 123 ? -16.126 2.630 22.449 1.00 83.44 123 TYR A O 1
ATOM 900 N N . ILE A 1 124 ? -14.032 3.414 22.700 1.00 84.81 124 ILE A N 1
ATOM 901 C CA . ILE A 1 124 ? -14.318 4.156 23.922 1.00 84.81 124 ILE A CA 1
ATOM 902 C C . ILE A 1 124 ? -14.172 5.644 23.635 1.00 84.81 124 ILE A C 1
ATOM 904 O O . ILE A 1 124 ? -13.098 6.089 23.236 1.00 84.81 124 ILE A O 1
ATOM 908 N N . VAL A 1 125 ? -15.240 6.405 23.857 1.00 89.00 125 VAL A N 1
ATOM 909 C CA . VAL A 1 125 ? -15.258 7.862 23.701 1.00 89.00 125 VAL A CA 1
ATOM 910 C C . VAL A 1 125 ? -15.443 8.523 25.056 1.00 89.00 125 VAL A C 1
ATOM 912 O O . VAL A 1 125 ? -16.315 8.135 25.831 1.00 89.00 125 VAL A O 1
ATOM 915 N N . GLN A 1 126 ? -14.637 9.538 25.339 1.00 88.38 126 GLN A N 1
ATOM 916 C CA . GLN A 1 126 ? -14.799 10.395 26.509 1.00 88.38 126 GLN A CA 1
ATOM 917 C C . GLN A 1 126 ? -14.437 11.838 26.170 1.00 88.38 126 GLN A C 1
ATOM 919 O O . GLN A 1 126 ? -13.696 12.086 25.224 1.00 88.38 126 GLN A O 1
ATOM 924 N N . ALA A 1 127 ? -14.945 12.804 26.929 1.00 89.38 127 ALA A N 1
ATOM 925 C CA . ALA A 1 127 ? -14.621 14.213 26.716 1.00 89.38 127 ALA A CA 1
ATOM 926 C C . ALA A 1 127 ? -14.318 14.949 28.027 1.00 89.38 127 ALA A C 1
ATOM 928 O O . ALA A 1 127 ? -14.775 14.533 29.090 1.00 89.38 127 ALA A O 1
ATOM 929 N N . ARG A 1 128 ? -13.572 16.056 27.966 1.00 85.69 128 ARG A N 1
ATOM 930 C CA . ARG A 1 128 ? -13.367 16.999 29.082 1.00 85.69 128 ARG A CA 1
ATOM 931 C C . ARG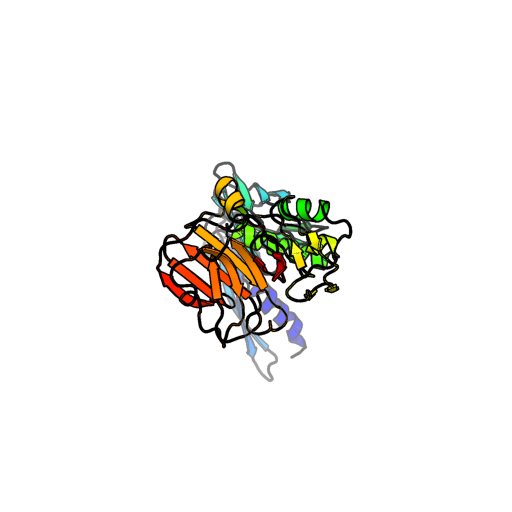 A 1 128 ? -13.248 18.435 28.587 1.00 85.69 128 ARG A C 1
ATOM 933 O O . ARG A 1 128 ? -12.948 18.659 27.421 1.00 85.69 128 ARG A O 1
ATOM 940 N N . ILE A 1 129 ? -13.429 19.405 29.477 1.00 84.94 129 ILE A N 1
ATOM 941 C CA . ILE A 1 129 ? -13.172 20.826 29.197 1.00 84.94 129 ILE A CA 1
ATOM 942 C C . ILE A 1 129 ? -11.968 21.269 30.026 1.00 84.94 129 ILE A C 1
ATOM 944 O O . ILE A 1 129 ? -11.992 21.133 31.249 1.00 84.94 129 ILE A O 1
ATOM 948 N N . GLY A 1 130 ? -10.932 21.797 29.367 1.00 79.62 130 GLY A N 1
ATOM 949 C CA . GLY A 1 130 ? -9.687 22.208 30.026 1.00 79.62 130 GLY A CA 1
ATOM 950 C C . GLY A 1 130 ? -9.094 21.091 30.894 1.00 79.62 130 GLY A C 1
ATOM 951 O O . GLY A 1 130 ? -9.066 19.927 30.490 1.00 79.62 130 GLY A O 1
ATOM 952 N N . ASP A 1 131 ? -8.691 21.437 32.118 1.00 71.94 131 ASP A N 1
ATOM 953 C CA . ASP A 1 131 ? -8.195 20.485 33.127 1.00 71.94 131 ASP A CA 1
ATOM 954 C C . ASP A 1 131 ? -9.309 19.838 33.969 1.00 71.94 131 ASP A C 1
ATOM 956 O O . ASP A 1 131 ? -9.052 19.185 34.985 1.00 71.94 131 ASP A O 1
ATOM 960 N N . GLY A 1 132 ? -10.561 20.001 33.537 1.00 71.88 132 GLY A N 1
ATOM 961 C CA . GLY A 1 132 ? -11.722 19.382 34.150 1.00 71.88 132 GLY A CA 1
ATOM 962 C C . GLY A 1 132 ? -11.721 17.850 34.055 1.00 71.88 132 GLY A C 1
ATOM 963 O O . GLY A 1 132 ? -10.942 17.234 33.317 1.00 71.88 132 GLY A O 1
ATOM 9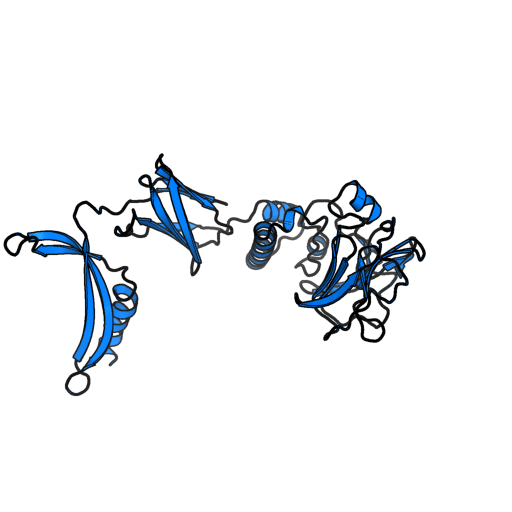64 N N . PRO A 1 133 ? -12.622 17.197 34.801 1.00 71.88 133 PRO A N 1
ATOM 965 C CA . PRO A 1 133 ? -12.755 15.754 34.791 1.00 71.88 133 PRO A CA 1
ATOM 966 C C . PRO A 1 133 ? -13.285 15.245 33.445 1.00 71.88 133 PRO A C 1
ATOM 968 O O . PRO A 1 133 ? -14.203 15.815 32.857 1.00 71.88 133 PRO A O 1
ATOM 971 N N . TRP A 1 134 ? -12.742 14.110 33.001 1.00 78.44 134 TRP A N 1
ATOM 972 C CA . TRP A 1 134 ? -13.283 13.323 31.887 1.00 78.44 134 TRP A CA 1
ATOM 973 C C . TRP A 1 134 ? -14.730 12.868 32.122 1.00 78.44 134 TRP A C 1
ATOM 975 O O . TRP A 1 134 ? -15.139 12.609 33.254 1.00 78.44 134 TRP A O 1
ATOM 985 N N . SER A 1 135 ? -15.494 12.722 31.052 1.00 82.31 135 SER A N 1
ATOM 986 C CA . SER A 1 135 ? -16.808 12.090 31.070 1.00 82.31 135 SER A CA 1
ATOM 987 C C . SER A 1 135 ? -16.724 10.624 31.477 1.00 82.31 135 SER A C 1
ATOM 989 O O . SER A 1 135 ? -15.648 10.023 31.496 1.00 82.31 135 SER A O 1
ATOM 991 N N . LEU A 1 136 ? -17.878 10.016 31.756 1.00 75.75 136 LEU A N 1
ATOM 992 C CA . LEU A 1 136 ? -17.936 8.560 31.747 1.00 75.75 136 LEU A CA 1
ATOM 993 C C . LEU A 1 136 ? -17.568 8.053 30.340 1.00 75.75 136 LEU A C 1
ATOM 995 O O . LEU A 1 136 ? -17.988 8.675 29.355 1.00 75.75 136 LEU A O 1
ATOM 999 N N . PRO A 1 137 ? -16.802 6.955 30.233 1.00 79.94 137 PRO A N 1
ATOM 1000 C CA . PRO A 1 137 ? -16.479 6.369 28.944 1.00 79.94 137 PRO A CA 1
ATOM 1001 C C . PRO A 1 137 ? -17.739 5.814 28.269 1.00 79.94 137 PRO A C 1
ATOM 1003 O O . PRO A 1 137 ? -18.439 4.976 28.837 1.00 79.94 137 PRO A O 1
ATOM 1006 N N . GLN A 1 138 ? -18.018 6.253 27.046 1.00 84.94 138 GLN A N 1
ATOM 1007 C CA . GLN A 1 138 ? -19.056 5.679 26.195 1.00 84.94 138 GLN A CA 1
ATOM 1008 C C . GLN A 1 138 ? -18.461 4.561 25.350 1.00 84.94 138 GLN A C 1
ATOM 1010 O O . GLN A 1 138 ? -17.492 4.784 24.629 1.00 84.94 138 GLN A O 1
ATOM 1015 N N . SER A 1 139 ? -19.044 3.365 25.434 1.00 82.31 139 SER A N 1
ATOM 1016 C CA . SER A 1 139 ? -18.630 2.216 24.625 1.00 82.31 139 SER A CA 1
ATOM 1017 C C . SER A 1 139 ? -19.497 2.109 23.375 1.00 82.31 139 SER A C 1
ATOM 1019 O O . SER A 1 139 ? -20.716 1.997 23.482 1.00 82.31 139 SER A O 1
ATOM 1021 N N . LEU A 1 140 ? -18.875 2.098 22.199 1.00 80.75 140 LEU A N 1
ATOM 1022 C CA . LEU A 1 140 ? -19.533 1.826 20.922 1.00 80.75 140 LEU A CA 1
ATOM 1023 C C . LEU A 1 140 ? -18.993 0.510 20.377 1.00 80.75 140 LEU A C 1
ATOM 1025 O O . LEU A 1 140 ? -17.783 0.296 20.360 1.00 80.75 140 LEU A O 1
ATOM 1029 N N . THR A 1 141 ? -19.885 -0.377 19.943 1.00 76.25 141 THR A N 1
ATOM 1030 C CA . THR A 1 141 ? -19.487 -1.656 19.347 1.00 76.25 141 THR A CA 1
ATOM 1031 C C . THR A 1 141 ? -19.659 -1.573 17.846 1.00 76.25 141 THR A C 1
ATOM 1033 O O . THR A 1 141 ? -20.763 -1.328 17.361 1.00 76.25 141 THR A O 1
ATOM 1036 N N . LEU A 1 142 ? -18.577 -1.802 17.114 1.00 72.44 142 LEU A N 1
ATOM 1037 C CA . LEU A 1 142 ? -18.628 -1.935 15.670 1.00 72.44 142 LEU A CA 1
ATOM 1038 C C . LEU A 1 142 ? -18.642 -3.423 15.297 1.00 72.44 142 LEU A C 1
ATOM 1040 O O . LEU A 1 142 ? -17.701 -4.153 15.604 1.00 72.44 142 LEU A O 1
ATOM 1044 N N . ALA A 1 143 ? -19.717 -3.864 14.638 1.00 62.81 143 ALA A N 1
ATOM 1045 C CA . ALA A 1 143 ? -19.943 -5.275 14.310 1.00 62.81 143 ALA A CA 1
ATOM 1046 C C . ALA A 1 143 ? -19.036 -5.807 13.185 1.00 62.81 143 ALA A C 1
ATOM 1048 O O . ALA A 1 143 ? -18.794 -7.010 13.115 1.00 62.81 143 ALA A O 1
ATOM 1049 N N . ALA A 1 144 ? -18.538 -4.933 12.305 1.00 63.16 144 ALA A N 1
ATOM 1050 C CA . ALA A 1 144 ? -17.679 -5.307 11.185 1.00 63.16 144 ALA A CA 1
ATOM 1051 C C . ALA A 1 144 ? -16.658 -4.200 10.869 1.00 63.16 144 ALA A C 1
ATOM 1053 O O . ALA A 1 144 ? -16.993 -3.026 11.023 1.00 63.16 144 ALA A O 1
ATOM 1054 N N . PRO A 1 145 ? -15.445 -4.540 10.397 1.00 66.06 145 PRO A N 1
ATOM 1055 C CA . PRO A 1 145 ? -14.445 -3.542 10.025 1.00 66.06 145 PRO A CA 1
ATOM 1056 C C . PRO A 1 145 ? -14.957 -2.596 8.933 1.00 66.06 145 PRO A C 1
ATOM 1058 O O . PRO A 1 145 ? -15.634 -3.033 8.000 1.00 66.06 145 PRO A O 1
ATOM 1061 N N . ILE A 1 146 ? -14.573 -1.320 9.006 1.00 72.62 146 ILE A N 1
ATOM 1062 C CA . ILE A 1 146 ? -14.822 -0.347 7.932 1.00 72.62 146 ILE A CA 1
ATOM 1063 C C . ILE A 1 146 ? -13.507 -0.109 7.182 1.00 72.62 146 ILE A C 1
ATOM 1065 O O . ILE A 1 146 ? -12.549 0.459 7.716 1.00 72.62 146 ILE A O 1
ATOM 1069 N N . TYR A 1 147 ? -13.465 -0.543 5.923 1.00 80.00 147 TYR A N 1
ATOM 1070 C CA . TYR A 1 147 ? -12.307 -0.387 5.037 1.00 80.00 147 TYR A CA 1
ATOM 1071 C C . TYR A 1 147 ? -12.240 1.018 4.416 1.00 80.00 147 TYR A C 1
ATOM 1073 O O . TYR A 1 147 ? -13.251 1.716 4.329 1.00 80.00 147 TYR A O 1
ATOM 1081 N N . ALA A 1 148 ? -11.049 1.449 3.986 1.00 81.12 148 ALA A N 1
ATOM 1082 C CA . ALA A 1 148 ? -10.884 2.697 3.241 1.00 81.12 148 ALA A CA 1
ATOM 1083 C C . ALA A 1 148 ? -11.546 2.601 1.858 1.00 81.12 148 ALA A C 1
ATOM 1085 O O . ALA A 1 148 ? -11.652 1.513 1.288 1.00 81.12 148 ALA A O 1
ATOM 1086 N N . GLU A 1 149 ? -11.941 3.740 1.282 1.00 83.38 149 GLU A N 1
ATOM 1087 C CA . GLU A 1 149 ? -12.563 3.784 -0.051 1.00 83.38 149 GLU A CA 1
ATOM 1088 C C . GLU A 1 149 ? -11.660 3.157 -1.129 1.00 83.38 149 GLU A C 1
ATOM 1090 O O . GLU A 1 149 ? -12.132 2.383 -1.961 1.00 83.38 149 GLU A O 1
ATOM 1095 N N . GLN A 1 150 ? -10.345 3.401 -1.059 1.00 89.19 150 GLN A N 1
ATOM 1096 C CA . GLN A 1 150 ? -9.358 2.848 -1.988 1.00 89.19 150 GLN A CA 1
ATOM 1097 C C . GLN A 1 150 ? -9.282 1.322 -1.852 1.00 89.19 150 GLN A C 1
ATOM 1099 O O . GLN A 1 150 ? -9.210 0.601 -2.849 1.00 89.19 150 GLN A O 1
ATOM 1104 N N . THR A 1 151 ? -9.350 0.817 -0.618 1.00 91.94 151 THR A N 1
ATOM 1105 C CA . THR A 1 151 ? -9.346 -0.619 -0.327 1.00 91.94 151 THR A CA 1
ATOM 1106 C C . THR A 1 151 ? -10.622 -1.289 -0.843 1.00 91.94 151 THR A C 1
ATOM 1108 O O . THR A 1 151 ? -10.552 -2.347 -1.466 1.00 91.94 151 THR A O 1
ATOM 1111 N N . LEU A 1 152 ? -11.788 -0.664 -0.648 1.00 88.38 152 LEU A N 1
ATOM 1112 C CA . LEU A 1 152 ? -13.063 -1.164 -1.173 1.00 88.38 152 LEU A CA 1
ATOM 1113 C C . LEU A 1 152 ? -13.049 -1.239 -2.705 1.00 88.38 152 LEU A C 1
ATOM 1115 O O . LEU A 1 152 ? -13.429 -2.266 -3.269 1.00 88.38 152 LEU A O 1
ATOM 1119 N N . ALA A 1 153 ? -12.550 -0.196 -3.374 1.00 90.62 153 ALA A N 1
ATOM 1120 C CA . ALA A 1 153 ? -12.395 -0.179 -4.828 1.00 90.62 153 ALA A CA 1
ATOM 1121 C C . ALA A 1 153 ? -11.430 -1.271 -5.320 1.00 90.62 153 ALA A C 1
ATOM 1123 O O . ALA A 1 153 ? -11.674 -1.918 -6.339 1.00 90.62 153 ALA A O 1
ATOM 1124 N N . LEU A 1 154 ? -10.348 -1.533 -4.580 1.00 95.81 154 LEU A N 1
ATOM 1125 C CA . LEU A 1 154 ? -9.443 -2.640 -4.873 1.00 95.81 154 LEU A CA 1
ATOM 1126 C C . LEU A 1 154 ? -10.144 -4.000 -4.730 1.00 95.81 154 LEU A C 1
ATOM 1128 O O . LEU A 1 154 ? -10.037 -4.822 -5.639 1.00 95.81 154 LEU A O 1
ATOM 1132 N N . PHE A 1 155 ? -10.886 -4.233 -3.644 1.00 93.31 155 PHE A N 1
ATOM 1133 C CA . PHE A 1 155 ? -11.618 -5.488 -3.440 1.00 93.31 155 PHE A CA 1
ATOM 1134 C C . PHE A 1 155 ? -12.678 -5.732 -4.510 1.00 93.31 155 PHE A C 1
ATOM 1136 O O . PHE A 1 155 ? -12.851 -6.877 -4.921 1.00 93.31 155 PHE A O 1
ATOM 1143 N N . ALA A 1 156 ? -13.346 -4.685 -4.996 1.00 94.19 156 ALA A N 1
ATOM 1144 C CA . ALA A 1 156 ? -14.337 -4.799 -6.064 1.00 94.19 156 ALA A CA 1
ATOM 1145 C C . ALA A 1 156 ? -13.743 -5.335 -7.382 1.00 94.19 156 ALA A C 1
ATOM 1147 O O . ALA A 1 156 ? -14.451 -5.964 -8.163 1.00 94.19 156 ALA A O 1
ATOM 1148 N N . ARG A 1 157 ? -12.438 -5.137 -7.613 1.00 97.00 157 ARG A N 1
ATOM 1149 C CA . ARG A 1 157 ? -11.720 -5.641 -8.797 1.00 97.00 157 ARG A CA 1
ATOM 1150 C C . ARG A 1 157 ? -11.155 -7.054 -8.623 1.00 97.00 157 ARG A C 1
ATOM 1152 O O . ARG A 1 157 ? -10.582 -7.601 -9.566 1.00 97.00 157 ARG A O 1
ATOM 1159 N N . MET A 1 158 ? -11.264 -7.642 -7.430 1.00 96.56 158 MET A N 1
ATOM 1160 C CA . MET A 1 158 ? -10.771 -8.991 -7.153 1.00 96.56 158 MET A CA 1
ATOM 1161 C C . MET A 1 158 ? -11.839 -10.035 -7.447 1.00 96.56 158 MET A C 1
ATOM 1163 O O . MET A 1 158 ? -12.892 -10.069 -6.810 1.00 96.56 158 MET A O 1
ATOM 1167 N N . THR A 1 159 ? -11.519 -10.934 -8.373 1.00 96.44 159 THR A N 1
ATOM 1168 C CA . THR A 1 159 ? -12.381 -12.066 -8.743 1.00 96.44 159 THR A CA 1
ATOM 1169 C C . THR A 1 159 ? -12.456 -13.117 -7.635 1.00 96.44 159 THR A C 1
ATOM 1171 O O . THR A 1 159 ? -13.528 -13.650 -7.360 1.00 96.44 159 THR A O 1
ATOM 1174 N N . VAL A 1 160 ? -11.343 -13.357 -6.935 1.00 94.44 160 VAL A N 1
ATOM 1175 C CA . VAL A 1 160 ? -11.282 -14.186 -5.726 1.00 94.44 160 VAL A CA 1
ATOM 1176 C C . VAL A 1 160 ? -11.085 -13.277 -4.520 1.00 94.44 160 VAL A C 1
ATOM 1178 O O . VAL A 1 160 ? -10.084 -12.566 -4.422 1.00 94.44 160 VAL A O 1
ATOM 1181 N N . GLN A 1 161 ? -12.032 -13.291 -3.584 1.00 88.88 161 GLN A N 1
ATOM 1182 C CA . GLN A 1 161 ? -11.973 -12.432 -2.402 1.00 88.88 161 GLN A CA 1
ATOM 1183 C C . GLN A 1 161 ? -10.966 -12.961 -1.362 1.00 88.88 161 GLN A C 1
ATOM 1185 O O . GLN A 1 161 ? -10.997 -14.151 -1.042 1.00 88.88 161 GLN A O 1
ATOM 1190 N N . PRO A 1 162 ? -10.108 -12.098 -0.782 1.00 89.44 162 PRO A N 1
ATOM 1191 C CA . PRO A 1 162 ? -9.264 -12.485 0.341 1.00 89.44 162 PRO A CA 1
ATOM 1192 C C . PRO A 1 162 ? -10.087 -12.759 1.607 1.00 89.44 162 PRO A C 1
ATOM 1194 O O . PRO A 1 162 ? -11.208 -12.266 1.768 1.00 89.44 162 PRO A O 1
ATOM 1197 N N . THR A 1 163 ? -9.503 -13.501 2.549 1.00 86.44 163 THR A N 1
ATOM 1198 C CA . THR A 1 163 ? -10.091 -13.706 3.883 1.00 86.44 163 THR A CA 1
ATOM 1199 C C . THR A 1 163 ? -10.150 -12.392 4.670 1.00 86.44 163 THR A C 1
ATOM 1201 O O . THR A 1 163 ? -9.420 -11.447 4.369 1.00 86.44 163 THR A O 1
ATOM 1204 N N . GLY A 1 164 ? -10.977 -12.325 5.721 1.00 79.06 164 GLY A N 1
ATOM 1205 C CA . GLY A 1 164 ? -11.115 -11.114 6.546 1.00 79.06 164 GLY A CA 1
ATOM 1206 C C . GLY A 1 164 ? -9.787 -10.600 7.123 1.00 79.06 164 GLY A C 1
ATOM 1207 O O . GLY A 1 164 ? -9.530 -9.399 7.090 1.00 79.06 164 GLY A O 1
ATOM 1208 N N . ALA A 1 165 ? -8.906 -11.507 7.560 1.00 80.81 165 ALA A N 1
ATOM 1209 C CA . ALA A 1 165 ? -7.577 -11.153 8.064 1.00 80.81 165 ALA A CA 1
ATOM 1210 C C . ALA A 1 165 ? -6.665 -10.568 6.969 1.00 80.81 165 ALA A C 1
ATOM 1212 O O . ALA A 1 165 ? -5.964 -9.588 7.206 1.00 80.81 165 ALA A O 1
ATOM 1213 N N . VAL A 1 166 ? -6.701 -11.119 5.749 1.00 89.00 166 VAL A N 1
ATOM 1214 C CA . VAL A 1 166 ? -5.920 -10.580 4.622 1.00 89.00 166 VAL A CA 1
ATOM 1215 C C . VAL A 1 166 ? -6.475 -9.225 4.188 1.00 89.00 166 VAL A C 1
ATOM 1217 O O . VAL A 1 166 ? -5.700 -8.294 3.992 1.00 89.00 166 VAL A O 1
ATOM 1220 N N . LYS A 1 167 ? -7.805 -9.069 4.126 1.00 87.38 167 LYS A N 1
ATOM 1221 C CA . LYS A 1 167 ? -8.446 -7.773 3.855 1.00 87.38 167 LYS A CA 1
ATOM 1222 C C . LYS A 1 167 ? -7.984 -6.695 4.837 1.00 87.38 167 LYS A C 1
ATOM 1224 O O . LYS A 1 167 ? -7.715 -5.573 4.423 1.00 87.38 167 LYS A O 1
ATOM 1229 N N . LEU A 1 168 ? -7.829 -7.048 6.112 1.00 82.75 168 LEU A N 1
ATOM 1230 C CA . LEU A 1 168 ? -7.319 -6.134 7.127 1.00 82.75 168 LEU A CA 1
ATOM 1231 C C . LEU A 1 168 ? -5.855 -5.720 6.890 1.00 82.75 168 LEU A C 1
ATOM 1233 O O . LEU A 1 168 ? -5.522 -4.538 6.981 1.00 82.75 168 LEU A O 1
ATOM 1237 N N . LEU A 1 169 ? -4.976 -6.663 6.546 1.00 89.44 169 LEU A N 1
ATOM 1238 C CA . LEU A 1 169 ? -3.578 -6.341 6.230 1.00 89.44 169 LEU A CA 1
ATOM 1239 C C . LEU A 1 169 ? -3.473 -5.419 5.009 1.00 89.44 169 LEU A C 1
ATOM 1241 O O . LEU A 1 169 ? -2.689 -4.470 5.006 1.00 89.44 169 LEU A O 1
ATOM 1245 N N . MET A 1 170 ? -4.294 -5.672 3.991 1.00 93.00 170 MET A N 1
ATOM 1246 C CA . MET A 1 170 ? -4.358 -4.841 2.791 1.00 93.00 170 MET A CA 1
ATOM 1247 C C . MET A 1 170 ? -4.836 -3.422 3.109 1.00 93.00 170 MET A C 1
ATOM 1249 O O . MET A 1 170 ? -4.213 -2.459 2.671 1.00 93.00 170 MET A O 1
ATOM 1253 N N . ASP A 1 171 ? -5.894 -3.287 3.910 1.00 89.31 171 ASP A N 1
ATOM 1254 C CA . ASP A 1 171 ? -6.424 -1.988 4.330 1.00 89.31 171 ASP A CA 1
ATOM 1255 C C . ASP A 1 171 ? -5.411 -1.199 5.167 1.00 89.31 171 ASP A C 1
ATOM 1257 O O . ASP A 1 171 ? -5.176 -0.018 4.914 1.00 89.31 171 ASP A O 1
ATOM 1261 N N . THR A 1 172 ? -4.743 -1.875 6.107 1.00 87.94 172 THR A N 1
ATOM 1262 C CA . THR A 1 172 ? -3.658 -1.299 6.915 1.00 87.94 172 THR A CA 1
ATOM 1263 C C . THR A 1 172 ? -2.557 -0.719 6.026 1.00 87.94 172 THR A C 1
ATOM 1265 O O . THR A 1 172 ? -2.125 0.415 6.240 1.00 87.94 172 THR A O 1
ATOM 1268 N N . LEU A 1 173 ? -2.131 -1.459 4.995 1.00 93.00 173 LEU A N 1
ATOM 1269 C CA . LEU A 1 173 ? -1.123 -0.988 4.045 1.00 93.00 173 LEU A CA 1
ATOM 1270 C C . LEU A 1 173 ? -1.615 0.226 3.245 1.00 93.00 173 LEU A C 1
ATOM 1272 O O . LEU A 1 173 ? -0.916 1.237 3.187 1.00 93.00 173 LEU A O 1
ATOM 1276 N N . VAL A 1 174 ? -2.811 0.151 2.653 1.00 93.56 174 VAL A N 1
ATOM 1277 C CA . VAL A 1 174 ? -3.398 1.252 1.868 1.00 93.56 174 VAL A CA 1
ATOM 1278 C C . VAL A 1 174 ? -3.455 2.531 2.702 1.00 93.56 174 VAL A C 1
ATOM 1280 O O . VAL A 1 174 ? -2.965 3.576 2.277 1.00 93.56 174 VAL A O 1
ATOM 1283 N N . ARG A 1 175 ? -3.969 2.442 3.930 1.00 86.44 175 ARG A N 1
ATOM 1284 C CA . ARG A 1 175 ? -4.081 3.578 4.853 1.00 86.44 175 ARG A CA 1
ATOM 1285 C C . ARG A 1 175 ? -2.722 4.128 5.272 1.00 86.44 175 ARG A C 1
ATOM 1287 O O . ARG A 1 175 ? -2.580 5.346 5.332 1.00 86.44 175 ARG A O 1
ATOM 1294 N N . ALA A 1 176 ? -1.716 3.282 5.506 1.00 89.06 176 ALA A N 1
ATOM 1295 C CA . ALA A 1 176 ? -0.359 3.741 5.808 1.00 89.06 176 ALA A CA 1
ATOM 1296 C C . ALA A 1 176 ? 0.244 4.546 4.642 1.00 89.06 176 ALA A C 1
ATOM 1298 O O . ALA A 1 176 ? 0.810 5.620 4.850 1.00 89.06 176 ALA A O 1
ATOM 1299 N N . VAL A 1 177 ? 0.065 4.074 3.405 1.00 92.56 177 VAL A N 1
ATOM 1300 C CA . VAL A 1 177 ? 0.553 4.752 2.191 1.00 92.56 177 VAL A CA 1
ATOM 1301 C C . VAL A 1 177 ? -0.207 6.061 1.930 1.00 92.56 177 VAL A C 1
ATOM 1303 O O . VAL A 1 177 ? 0.401 7.061 1.535 1.00 92.56 177 VAL A O 1
ATOM 1306 N N . VAL A 1 178 ? -1.522 6.088 2.176 1.00 89.75 178 VAL A N 1
ATOM 1307 C CA . VAL A 1 178 ? -2.350 7.304 2.095 1.00 89.75 178 VAL A CA 1
ATOM 1308 C C . VAL A 1 178 ? -1.948 8.312 3.173 1.00 89.75 178 VAL A C 1
ATOM 1310 O O . VAL A 1 178 ? -1.681 9.467 2.852 1.00 89.75 178 VAL A O 1
ATOM 1313 N N . GLY A 1 179 ? -1.842 7.880 4.431 1.00 85.69 179 GLY A N 1
ATOM 1314 C CA . GLY A 1 179 ? -1.476 8.729 5.567 1.00 85.69 179 GLY A CA 1
ATOM 1315 C C . GLY A 1 179 ? -0.070 9.321 5.454 1.00 85.69 179 GLY A C 1
ATOM 1316 O O . GLY A 1 179 ? 0.148 10.460 5.855 1.00 85.69 179 GLY A O 1
ATOM 1317 N N . ALA A 1 180 ? 0.866 8.602 4.827 1.00 91.06 180 ALA A N 1
ATOM 1318 C CA . ALA A 1 180 ? 2.198 9.114 4.504 1.00 91.06 180 ALA A CA 1
ATOM 1319 C C . ALA A 1 180 ? 2.212 10.107 3.318 1.00 91.06 180 ALA A C 1
ATOM 1321 O O . ALA A 1 180 ? 3.271 10.612 2.944 1.00 91.06 180 ALA A O 1
ATOM 1322 N N . GLY A 1 181 ? 1.066 10.365 2.675 1.00 92.88 181 GLY A N 1
ATOM 1323 C CA . GLY A 1 181 ? 0.968 11.222 1.491 1.00 92.88 181 GLY A CA 1
ATOM 1324 C C . GLY A 1 181 ? 1.677 10.650 0.258 1.00 92.88 181 GLY A C 1
ATOM 1325 O O . GLY A 1 181 ? 2.022 11.397 -0.661 1.00 92.88 181 GLY A O 1
ATOM 1326 N N . VAL A 1 182 ? 1.930 9.337 0.240 1.00 94.56 182 VAL A N 1
ATOM 1327 C CA . VAL A 1 182 ? 2.627 8.644 -0.853 1.00 94.56 182 VAL A CA 1
ATOM 1328 C C . VAL A 1 182 ? 1.641 8.224 -1.939 1.00 94.56 182 VAL A C 1
ATOM 1330 O O . VAL A 1 182 ? 1.960 8.354 -3.115 1.00 94.56 182 VAL A O 1
ATOM 1333 N N . TRP A 1 183 ? 0.424 7.814 -1.569 1.00 95.00 183 TRP A N 1
ATOM 1334 C CA . TRP A 1 183 ? -0.610 7.357 -2.509 1.00 95.00 183 TRP A CA 1
ATOM 1335 C C . TRP A 1 183 ? -0.799 8.254 -3.752 1.00 95.00 183 TRP A C 1
ATOM 1337 O O . TRP A 1 183 ? -0.695 7.739 -4.863 1.00 95.00 183 TRP A O 1
ATOM 1347 N N . PRO A 1 184 ? -0.985 9.590 -3.637 1.00 95.31 184 PRO A N 1
ATOM 1348 C CA . PRO A 1 184 ? -1.182 10.452 -4.810 1.00 95.31 184 PRO A CA 1
ATOM 1349 C C . PRO A 1 184 ? 0.081 10.669 -5.666 1.00 95.31 184 PRO A C 1
ATOM 1351 O O . PRO A 1 184 ? -0.003 11.301 -6.724 1.00 95.31 184 PRO A O 1
ATOM 1354 N N . LYS A 1 185 ? 1.249 10.195 -5.213 1.00 95.06 185 LYS A N 1
ATOM 1355 C CA . LYS A 1 185 ? 2.542 10.308 -5.909 1.00 95.06 185 LYS A CA 1
ATOM 1356 C C . LYS A 1 185 ? 2.893 9.058 -6.718 1.00 95.06 185 LYS A C 1
ATOM 1358 O O . LYS A 1 185 ? 3.859 9.091 -7.475 1.00 95.06 185 LYS A O 1
ATOM 1363 N N . LEU A 1 186 ? 2.149 7.968 -6.547 1.00 96.56 186 LEU A N 1
ATOM 1364 C CA . LEU A 1 186 ? 2.400 6.707 -7.235 1.00 96.56 186 LEU A CA 1
ATOM 1365 C C . LEU A 1 186 ? 1.624 6.660 -8.553 1.00 96.56 186 LEU A C 1
ATOM 1367 O O . LEU A 1 186 ? 0.437 6.970 -8.588 1.00 96.56 186 LEU A O 1
ATOM 1371 N N . ASP A 1 187 ? 2.289 6.232 -9.625 1.00 97.44 187 ASP A N 1
ATOM 1372 C CA . ASP A 1 187 ? 1.612 5.780 -10.848 1.00 97.44 187 ASP A CA 1
ATOM 1373 C C . ASP A 1 187 ? 1.065 4.356 -10.671 1.00 97.44 187 ASP A C 1
ATOM 1375 O O . ASP A 1 187 ? -0.018 4.009 -11.148 1.00 97.44 187 ASP A O 1
ATOM 1379 N N . MET A 1 188 ? 1.830 3.512 -9.974 1.00 97.38 188 MET A N 1
ATOM 1380 C CA . MET A 1 188 ? 1.543 2.094 -9.802 1.00 97.38 188 MET A CA 1
ATOM 1381 C C . MET A 1 188 ? 1.990 1.598 -8.426 1.00 97.38 188 MET A C 1
ATOM 1383 O O . MET A 1 188 ? 3.035 2.004 -7.921 1.00 97.38 188 MET A O 1
ATOM 1387 N N . LEU A 1 189 ? 1.214 0.676 -7.855 1.00 97.56 189 LEU A N 1
ATOM 1388 C CA . LEU A 1 189 ? 1.593 -0.135 -6.699 1.00 97.56 189 LEU A CA 1
ATOM 1389 C C . LEU A 1 189 ? 1.067 -1.554 -6.911 1.00 97.56 189 LEU A C 1
ATOM 1391 O O . LEU A 1 189 ? -0.133 -1.798 -6.794 1.00 97.56 189 LEU A O 1
ATOM 1395 N N . HIS A 1 190 ? 1.959 -2.492 -7.219 1.00 97.75 190 HIS A N 1
ATOM 1396 C CA . HIS A 1 190 ? 1.609 -3.902 -7.388 1.00 97.75 190 HIS A CA 1
ATOM 1397 C C . HIS A 1 190 ? 2.114 -4.710 -6.198 1.00 97.75 190 HIS A C 1
ATOM 1399 O O . HIS A 1 190 ? 3.321 -4.851 -5.999 1.00 97.75 190 HIS A O 1
ATOM 1405 N N . LEU A 1 191 ? 1.195 -5.288 -5.425 1.00 96.44 191 LEU A N 1
ATOM 1406 C CA . LEU A 1 191 ? 1.544 -6.244 -4.377 1.00 96.44 191 LEU A CA 1
ATOM 1407 C C . LEU A 1 191 ? 1.465 -7.668 -4.937 1.00 96.44 191 LEU A C 1
ATOM 1409 O O . LEU A 1 191 ? 0.472 -8.375 -4.776 1.00 96.44 191 LEU A O 1
ATOM 1413 N N . ILE A 1 192 ? 2.528 -8.080 -5.630 1.00 96.12 192 ILE A N 1
ATOM 1414 C CA . ILE A 1 192 ? 2.542 -9.336 -6.394 1.00 96.12 192 ILE A CA 1
ATOM 1415 C C . ILE A 1 192 ? 2.444 -10.594 -5.518 1.00 96.12 192 ILE A C 1
ATOM 1417 O O . ILE A 1 192 ? 2.025 -11.642 -5.997 1.00 96.12 192 ILE A O 1
ATOM 1421 N N . ALA A 1 193 ? 2.779 -10.509 -4.229 1.00 96.38 193 ALA A N 1
ATOM 1422 C CA . ALA A 1 193 ? 2.640 -11.593 -3.255 1.00 96.38 193 ALA A CA 1
ATOM 1423 C C . ALA A 1 193 ? 1.228 -11.636 -2.626 1.00 96.38 193 ALA A C 1
ATOM 1425 O O . ALA A 1 193 ? 1.084 -11.590 -1.406 1.00 96.38 193 ALA A O 1
ATOM 1426 N N . ALA A 1 194 ? 0.182 -11.699 -3.454 1.00 96.94 194 ALA A N 1
ATOM 1427 C CA . ALA A 1 194 ? -1.215 -11.746 -3.001 1.00 96.94 194 ALA A CA 1
ATOM 1428 C C . ALA A 1 194 ? -1.729 -13.184 -2.780 1.00 96.94 194 ALA A C 1
ATOM 1430 O O . ALA A 1 194 ? -1.028 -14.157 -3.053 1.00 96.94 194 ALA A O 1
ATOM 1431 N N . HIS A 1 195 ? -2.966 -13.326 -2.292 1.00 96.44 195 HIS A N 1
ATOM 1432 C CA . HIS A 1 195 ? -3.633 -14.621 -2.072 1.00 96.44 195 HIS A CA 1
ATOM 1433 C C . HIS A 1 195 ? -4.030 -15.335 -3.371 1.00 96.44 195 HIS A C 1
ATOM 1435 O O . HIS A 1 195 ? -4.179 -16.552 -3.373 1.00 96.44 195 HIS A O 1
ATOM 1441 N N . ASP A 1 196 ? -4.199 -14.581 -4.457 1.00 98.06 196 ASP A N 1
ATOM 1442 C CA . ASP A 1 196 ? -4.659 -15.061 -5.759 1.00 98.06 196 ASP A CA 1
ATOM 1443 C C . ASP A 1 196 ? -3.872 -14.411 -6.913 1.00 98.06 196 ASP A C 1
ATOM 1445 O O . ASP A 1 196 ? -3.392 -13.277 -6.804 1.00 98.06 196 ASP A O 1
ATOM 1449 N N . ALA A 1 197 ? -3.754 -15.131 -8.032 1.00 98.12 197 ALA A N 1
ATOM 1450 C CA . ALA A 1 197 ? -2.965 -14.726 -9.191 1.00 98.12 197 ALA A CA 1
ATOM 1451 C C . ALA A 1 197 ? -3.531 -13.486 -9.903 1.00 98.12 197 ALA A C 1
ATOM 1453 O O . ALA A 1 197 ? -2.760 -12.675 -10.425 1.00 98.12 197 ALA A O 1
ATOM 1454 N N . GLN A 1 198 ? -4.856 -13.320 -9.961 1.00 97.88 198 GLN A N 1
ATOM 1455 C CA . GLN A 1 198 ? -5.484 -12.129 -10.533 1.00 97.88 198 GLN A CA 1
ATOM 1456 C C . GLN A 1 198 ? -5.337 -10.939 -9.584 1.00 97.88 198 GLN A C 1
ATOM 1458 O O . GLN A 1 198 ? -4.925 -9.871 -10.033 1.00 97.88 198 GLN A O 1
ATOM 1463 N N . ALA A 1 199 ? -5.554 -11.135 -8.280 1.00 98.06 199 ALA A N 1
ATOM 1464 C CA . ALA A 1 199 ? -5.354 -10.088 -7.274 1.00 98.06 199 ALA A CA 1
ATOM 1465 C C . ALA A 1 199 ? -3.905 -9.557 -7.243 1.00 98.06 199 ALA A C 1
ATOM 1467 O O . ALA A 1 199 ? -3.691 -8.348 -7.165 1.00 98.06 199 ALA A O 1
ATOM 1468 N N . ALA A 1 200 ? -2.914 -10.444 -7.378 1.00 98.25 200 ALA A N 1
ATOM 1469 C CA . ALA A 1 200 ? -1.490 -10.104 -7.437 1.00 98.25 200 ALA A CA 1
ATOM 1470 C C . ALA A 1 200 ? -1.101 -9.217 -8.631 1.00 98.25 200 ALA A C 1
ATOM 1472 O O . ALA A 1 200 ? -0.057 -8.568 -8.615 1.00 98.25 200 ALA A O 1
ATOM 1473 N N . ARG A 1 201 ? -1.918 -9.212 -9.689 1.00 98.44 201 ARG A N 1
ATOM 1474 C CA . ARG A 1 201 ? -1.659 -8.457 -10.918 1.00 98.44 201 ARG A CA 1
ATOM 1475 C C . ARG A 1 201 ? -2.365 -7.106 -10.951 1.00 98.44 201 ARG A C 1
ATOM 1477 O O . ARG A 1 201 ? -2.119 -6.327 -11.866 1.00 98.44 201 ARG A O 1
ATOM 1484 N N . LEU A 1 202 ? -3.211 -6.795 -9.973 1.00 98.56 202 LEU A N 1
ATOM 1485 C CA . LEU A 1 202 ? -3.884 -5.503 -9.920 1.00 98.56 202 LEU A CA 1
ATOM 1486 C C . LEU A 1 202 ? -2.907 -4.390 -9.535 1.00 98.56 202 LEU A C 1
ATOM 1488 O O . LEU A 1 202 ? -2.134 -4.528 -8.586 1.00 98.56 202 LEU A O 1
ATOM 1492 N N . ASN A 1 203 ? -2.982 -3.262 -10.238 1.00 98.31 203 ASN A N 1
ATOM 1493 C CA . ASN A 1 203 ? -2.423 -2.006 -9.763 1.00 98.31 203 ASN A CA 1
ATOM 1494 C C . ASN A 1 203 ? -3.348 -1.455 -8.676 1.00 98.31 203 ASN A C 1
ATOM 1496 O O . ASN A 1 203 ? -4.521 -1.179 -8.927 1.00 98.31 203 ASN A O 1
ATOM 1500 N N . TRP A 1 204 ? -2.848 -1.290 -7.457 1.00 97.88 204 TRP A N 1
ATOM 1501 C CA . TRP A 1 204 ? -3.656 -0.833 -6.328 1.00 97.88 204 TRP A CA 1
ATOM 1502 C C . TRP A 1 204 ? -4.060 0.640 -6.441 1.00 97.88 204 TRP A C 1
ATOM 1504 O O . TRP A 1 204 ? -5.056 1.024 -5.838 1.00 97.88 204 TRP A O 1
ATOM 1514 N N . ILE A 1 205 ? -3.343 1.438 -7.239 1.00 97.25 205 ILE A N 1
ATOM 1515 C CA . ILE A 1 205 ? -3.585 2.881 -7.378 1.00 97.25 205 ILE A CA 1
ATOM 1516 C C . ILE A 1 205 ? -4.793 3.185 -8.266 1.00 97.25 205 ILE A C 1
ATOM 1518 O O . ILE A 1 205 ? -5.590 4.063 -7.940 1.00 97.25 205 ILE A O 1
ATOM 1522 N N . ALA A 1 206 ? -4.936 2.476 -9.386 1.00 95.06 206 ALA A N 1
ATOM 1523 C CA . ALA A 1 206 ? -5.991 2.708 -10.368 1.00 95.06 206 ALA A CA 1
ATOM 1524 C C . ALA A 1 206 ? -6.272 1.441 -11.179 1.00 95.06 206 ALA A C 1
ATOM 1526 O O . ALA A 1 206 ? -5.442 0.530 -11.226 1.00 95.06 206 ALA A O 1
ATOM 1527 N N . ASP A 1 207 ? -7.415 1.391 -11.868 1.00 96.38 207 ASP A N 1
ATOM 1528 C CA . ASP A 1 207 ? -7.719 0.327 -12.834 1.00 96.38 207 ASP A CA 1
ATOM 1529 C C . ASP A 1 207 ? -7.053 0.567 -14.192 1.00 96.38 207 ASP A C 1
ATOM 1531 O O . ASP A 1 207 ? -7.681 0.644 -15.243 1.00 96.38 207 ASP A O 1
ATOM 1535 N N . GLN A 1 208 ? -5.741 0.767 -14.134 1.00 95.00 208 GLN A N 1
ATOM 1536 C CA . GLN A 1 208 ? -4.856 1.008 -15.262 1.00 95.00 208 GLN A CA 1
ATOM 1537 C C . GLN A 1 208 ? -3.509 0.360 -14.957 1.00 95.00 208 GLN A C 1
ATOM 1539 O O . GLN A 1 208 ? -3.083 0.321 -13.799 1.00 95.00 208 GLN A O 1
ATOM 1544 N N . TYR A 1 209 ? -2.830 -0.136 -15.992 1.00 97.25 209 TYR A N 1
ATOM 1545 C CA . TYR A 1 209 ? -1.534 -0.816 -15.856 1.00 97.25 209 TYR A CA 1
ATOM 1546 C C . TYR A 1 209 ? -1.578 -2.029 -14.905 1.00 97.25 209 TYR A C 1
ATOM 1548 O O . TYR A 1 209 ? -0.637 -2.306 -14.156 1.00 97.25 209 TYR A O 1
ATOM 1556 N N . ASN A 1 210 ? -2.694 -2.769 -14.918 1.00 98.38 210 ASN A N 1
ATOM 1557 C CA . ASN A 1 210 ? -2.744 -4.105 -14.327 1.00 98.38 210 ASN A CA 1
ATOM 1558 C C . ASN A 1 210 ? -1.777 -5.026 -15.094 1.00 98.38 210 ASN A C 1
ATOM 1560 O O . ASN A 1 210 ? -1.676 -4.964 -16.320 1.00 98.38 210 ASN A O 1
ATOM 1564 N N . LEU A 1 211 ? -1.064 -5.887 -14.373 1.00 98.62 211 LEU A N 1
ATOM 1565 C CA . LEU A 1 211 ? -0.008 -6.716 -14.936 1.00 98.62 211 LEU A CA 1
ATOM 1566 C C . LEU A 1 211 ? -0.573 -7.807 -15.853 1.00 98.62 211 LEU A C 1
ATOM 1568 O O . LEU A 1 211 ? -1.494 -8.550 -15.500 1.00 98.62 211 LEU A O 1
ATOM 1572 N N . THR A 1 212 ? 0.060 -7.979 -17.008 1.00 98.31 212 THR A N 1
ATOM 1573 C CA . THR A 1 212 ? -0.206 -9.097 -17.918 1.00 98.31 212 THR A CA 1
ATOM 1574 C C . THR A 1 212 ? 0.900 -10.133 -17.789 1.00 98.31 212 THR A C 1
ATOM 1576 O O . THR A 1 212 ? 2.076 -9.801 -17.896 1.00 98.31 212 THR A O 1
ATOM 1579 N N . ALA A 1 213 ? 0.535 -11.390 -17.550 1.00 98.25 213 ALA A N 1
ATOM 1580 C CA . ALA A 1 213 ? 1.496 -12.485 -17.513 1.00 98.25 213 ALA A CA 1
ATOM 1581 C C . ALA A 1 213 ? 1.855 -12.909 -18.944 1.00 98.25 213 ALA A C 1
ATOM 1583 O O . ALA A 1 213 ? 0.961 -13.162 -19.749 1.00 98.25 213 ALA A O 1
ATOM 1584 N N . VAL A 1 214 ? 3.149 -12.983 -19.253 1.00 98.31 214 VAL A N 1
ATOM 1585 C CA . VAL A 1 214 ? 3.669 -13.365 -20.573 1.00 98.31 214 VAL A CA 1
ATOM 1586 C C . VAL A 1 214 ? 4.426 -14.680 -20.438 1.00 98.31 214 VAL A C 1
ATOM 1588 O O . VAL A 1 214 ? 5.316 -14.780 -19.602 1.00 98.31 214 VAL A O 1
ATOM 1591 N N . ASN A 1 215 ? 4.065 -15.680 -21.250 1.00 97.06 215 ASN A N 1
ATOM 1592 C CA . ASN A 1 215 ? 4.651 -17.030 -21.251 1.00 97.06 215 ASN A CA 1
ATOM 1593 C C . ASN A 1 215 ? 4.649 -17.735 -19.879 1.00 97.06 215 ASN A C 1
ATOM 1595 O O . ASN A 1 215 ? 5.580 -18.459 -19.541 1.00 97.06 215 ASN A O 1
ATOM 1599 N N . SER A 1 216 ? 3.563 -17.558 -19.123 1.00 96.00 216 SER A N 1
ATOM 1600 C CA . SER A 1 216 ? 3.234 -18.344 -17.923 1.00 96.00 216 SER A CA 1
ATOM 1601 C C . SER A 1 216 ? 4.270 -18.313 -16.777 1.00 96.00 216 SER A C 1
ATOM 1603 O O . SER A 1 216 ? 4.692 -19.378 -16.320 1.00 96.00 216 SER A O 1
ATOM 1605 N N . PRO A 1 217 ? 4.640 -17.133 -16.234 1.00 97.62 217 PRO A N 1
ATOM 1606 C CA . PRO A 1 217 ? 5.391 -17.058 -14.982 1.00 97.62 217 PRO A CA 1
ATOM 1607 C C . PRO A 1 217 ? 4.624 -17.748 -13.851 1.00 97.62 217 PRO A C 1
ATOM 1609 O O . PRO A 1 217 ? 3.399 -17.644 -13.745 1.00 97.62 217 PRO A O 1
ATOM 1612 N N . VAL A 1 218 ? 5.352 -18.438 -12.978 1.00 98.00 218 VAL A N 1
ATOM 1613 C CA . VAL A 1 218 ? 4.762 -19.265 -11.924 1.00 98.00 218 VAL A CA 1
ATOM 1614 C C . VAL A 1 218 ? 4.313 -18.381 -10.769 1.00 98.00 218 VAL A C 1
ATOM 1616 O O . VAL A 1 218 ? 5.140 -17.738 -10.126 1.00 98.00 218 VAL A O 1
ATOM 1619 N N . PHE A 1 219 ? 3.016 -18.374 -10.475 1.00 98.56 219 PHE A N 1
ATOM 1620 C CA . PHE A 1 219 ? 2.470 -17.732 -9.282 1.00 98.56 219 PHE A CA 1
ATOM 1621 C C . PHE A 1 219 ? 2.491 -18.686 -8.088 1.00 98.56 219 PHE A C 1
ATOM 1623 O O . PHE A 1 219 ? 2.077 -19.838 -8.191 1.00 98.56 219 PHE A O 1
ATOM 1630 N N . THR A 1 220 ? 2.914 -18.190 -6.930 1.00 98.31 220 THR A N 1
ATOM 1631 C CA . THR A 1 220 ? 2.735 -18.858 -5.640 1.00 98.31 220 THR A CA 1
ATOM 1632 C C . THR A 1 220 ? 2.065 -17.890 -4.673 1.00 98.31 220 THR A C 1
ATOM 1634 O O . THR A 1 220 ? 2.596 -16.808 -4.403 1.00 98.31 220 THR A O 1
ATOM 1637 N N . ALA A 1 221 ? 0.907 -18.284 -4.134 1.00 97.44 221 ALA A N 1
ATOM 1638 C CA . ALA A 1 221 ? 0.141 -17.464 -3.199 1.00 97.44 221 ALA A CA 1
ATOM 1639 C C . ALA A 1 221 ? 1.021 -16.980 -2.037 1.00 97.44 221 ALA A C 1
ATOM 1641 O O . ALA A 1 221 ? 1.805 -17.744 -1.472 1.00 97.44 221 ALA A O 1
ATOM 1642 N N . PHE A 1 222 ? 0.914 -15.690 -1.720 1.00 96.19 222 PHE A N 1
ATOM 1643 C CA . PHE A 1 222 ? 1.698 -14.978 -0.704 1.00 96.19 222 PHE A CA 1
ATOM 1644 C C . PHE A 1 222 ? 3.224 -15.002 -0.901 1.00 96.19 222 PHE A C 1
ATOM 1646 O O . PHE A 1 222 ? 3.966 -14.566 -0.022 1.00 96.19 222 PHE A O 1
ATOM 1653 N N . ARG A 1 223 ? 3.716 -15.484 -2.049 1.00 96.69 223 ARG A N 1
ATOM 1654 C CA . ARG A 1 223 ? 5.152 -15.521 -2.385 1.00 96.69 223 ARG A CA 1
ATOM 1655 C C . ARG A 1 223 ? 5.484 -14.842 -3.710 1.00 96.69 223 ARG A C 1
ATOM 1657 O O . ARG A 1 223 ? 6.649 -14.550 -3.953 1.00 96.69 223 ARG A O 1
ATOM 1664 N N . GLY A 1 224 ? 4.477 -14.531 -4.521 1.00 97.12 224 GLY A N 1
ATOM 1665 C CA . GLY A 1 224 ? 4.627 -13.731 -5.730 1.00 97.12 224 GLY A CA 1
ATOM 1666 C C . GLY A 1 224 ? 4.763 -14.562 -6.995 1.00 97.12 224 GLY A C 1
ATOM 1667 O O . GLY A 1 224 ? 4.279 -15.691 -7.069 1.00 97.12 224 GLY A O 1
ATOM 1668 N N . TYR A 1 225 ? 5.404 -13.970 -7.998 1.00 97.75 225 TYR A N 1
ATOM 1669 C CA . TYR A 1 225 ? 5.670 -14.610 -9.280 1.00 97.75 225 TYR A CA 1
ATOM 1670 C C . TYR A 1 225 ? 7.150 -14.955 -9.423 1.00 97.75 225 TYR A C 1
ATOM 1672 O O . TYR A 1 225 ? 8.021 -14.198 -9.001 1.00 97.75 225 TYR A O 1
ATOM 1680 N N . THR A 1 226 ? 7.425 -16.087 -10.062 1.00 95.94 226 THR A N 1
ATOM 1681 C CA . THR A 1 226 ? 8.758 -16.493 -10.507 1.00 95.94 226 THR A CA 1
ATOM 1682 C C . THR A 1 226 ? 8.777 -16.560 -12.029 1.00 95.94 226 THR A C 1
ATOM 1684 O O . THR A 1 226 ? 7.955 -17.237 -12.646 1.00 95.94 226 THR A O 1
ATOM 1687 N N . GLY A 1 227 ? 9.701 -15.813 -12.624 1.00 93.94 227 GLY A N 1
ATOM 1688 C CA . GLY A 1 227 ? 9.970 -15.802 -14.056 1.00 93.94 227 GLY A CA 1
ATOM 1689 C C . GLY A 1 227 ? 11.255 -16.559 -14.366 1.00 93.94 227 GLY A C 1
ATOM 1690 O O . GLY A 1 227 ? 11.861 -17.163 -13.483 1.00 93.94 227 GLY A O 1
ATOM 1691 N N . ASN A 1 228 ? 11.693 -16.493 -15.618 1.00 91.75 228 ASN A N 1
ATOM 1692 C CA . ASN A 1 228 ? 12.957 -17.093 -16.063 1.00 91.75 228 ASN A CA 1
ATOM 1693 C C . ASN A 1 228 ? 14.048 -16.048 -16.357 1.00 91.75 228 ASN A C 1
ATOM 1695 O O . ASN A 1 228 ? 15.075 -16.382 -16.945 1.00 91.75 228 ASN A O 1
ATOM 1699 N N . GLY A 1 229 ? 13.805 -14.785 -16.000 1.00 89.25 229 GLY A N 1
ATOM 1700 C CA . GLY A 1 229 ? 14.706 -13.672 -16.276 1.00 89.25 229 GLY A CA 1
ATOM 1701 C C . GLY A 1 229 ? 14.610 -13.118 -17.695 1.00 89.25 229 GLY A C 1
ATOM 1702 O O . GLY A 1 229 ? 15.178 -12.071 -17.927 1.00 89.25 229 GLY A O 1
ATOM 1703 N N . THR A 1 230 ? 13.912 -13.781 -18.624 1.00 91.88 230 THR A N 1
ATOM 1704 C CA . THR A 1 230 ? 13.876 -13.425 -20.053 1.00 91.88 230 THR A CA 1
ATOM 1705 C C . THR A 1 230 ? 12.446 -13.499 -20.596 1.00 91.88 230 THR A C 1
ATOM 1707 O O . THR A 1 230 ? 11.681 -12.551 -20.478 1.00 91.88 230 THR A O 1
ATOM 1710 N N . SER A 1 231 ? 12.041 -14.630 -21.178 1.00 93.44 231 SER A N 1
ATOM 1711 C CA . SER A 1 231 ? 10.794 -14.778 -21.932 1.00 93.44 231 SER A CA 1
ATOM 1712 C C . SER A 1 231 ? 9.534 -14.967 -21.083 1.00 93.44 231 SER A C 1
ATOM 1714 O O . SER A 1 231 ? 8.446 -14.789 -21.620 1.00 93.44 231 SER A O 1
ATOM 1716 N N . SER A 1 232 ? 9.644 -15.296 -19.794 1.00 96.75 232 SER A N 1
ATOM 1717 C CA . SER A 1 232 ? 8.516 -15.516 -18.876 1.00 96.75 232 SER A CA 1
ATOM 1718 C C . SER A 1 232 ? 8.509 -14.467 -17.765 1.00 96.75 232 SER A C 1
ATOM 1720 O O . SER A 1 232 ? 9.313 -14.549 -16.832 1.00 96.75 232 SER A O 1
ATOM 1722 N N . TYR A 1 233 ? 7.590 -13.502 -17.844 1.00 97.56 233 TYR A N 1
ATOM 1723 C CA . TYR A 1 233 ? 7.613 -12.279 -17.032 1.00 97.56 233 TYR A CA 1
ATOM 1724 C C . TYR A 1 233 ? 6.221 -11.641 -16.869 1.00 97.56 233 TYR A C 1
ATOM 1726 O O . TYR A 1 233 ? 5.228 -12.107 -17.434 1.00 97.56 233 TYR A O 1
ATOM 1734 N N . LEU A 1 234 ? 6.139 -10.559 -16.089 1.00 98.50 234 LEU A N 1
ATOM 1735 C CA . LEU A 1 234 ? 4.942 -9.720 -15.979 1.00 98.50 234 LEU A CA 1
ATOM 1736 C C . LEU A 1 234 ? 5.155 -8.402 -16.729 1.00 98.50 234 LEU A C 1
ATOM 1738 O O . LEU A 1 234 ? 6.118 -7.682 -16.475 1.00 98.50 234 LEU A O 1
ATOM 1742 N N . ASN A 1 235 ? 4.251 -8.068 -17.641 1.00 98.19 235 ASN A N 1
ATOM 1743 C CA . ASN A 1 235 ? 4.253 -6.809 -18.374 1.00 98.19 235 ASN A CA 1
ATOM 1744 C C . ASN A 1 235 ? 3.350 -5.785 -17.673 1.00 98.19 235 ASN A C 1
ATOM 1746 O O . ASN A 1 235 ? 2.175 -6.066 -17.437 1.00 98.19 235 ASN A O 1
ATOM 1750 N N . THR A 1 236 ? 3.881 -4.599 -17.373 1.00 97.69 236 THR A N 1
ATOM 1751 C CA . THR A 1 236 ? 3.100 -3.491 -16.791 1.00 97.69 236 THR A CA 1
ATOM 1752 C C . THR A 1 236 ? 2.224 -2.771 -17.817 1.00 97.69 236 THR A C 1
ATOM 1754 O O . THR A 1 236 ? 1.259 -2.110 -17.447 1.00 97.69 236 THR A O 1
ATOM 1757 N N . GLY A 1 237 ? 2.585 -2.838 -19.103 1.00 96.69 237 GLY A N 1
ATOM 1758 C CA . GLY A 1 237 ? 2.029 -1.976 -20.150 1.00 96.69 237 GLY A CA 1
ATOM 1759 C C . GLY A 1 237 ? 2.406 -0.495 -20.000 1.00 96.69 237 GLY A C 1
ATOM 1760 O O . GLY A 1 237 ? 1.981 0.323 -20.810 1.00 96.69 237 GLY A O 1
ATOM 1761 N N . ALA A 1 238 ? 3.199 -0.134 -18.987 1.00 96.38 238 ALA A N 1
ATOM 1762 C CA . ALA A 1 238 ? 3.518 1.241 -18.643 1.00 96.38 238 ALA A CA 1
ATOM 1763 C C . ALA A 1 238 ? 4.909 1.619 -19.162 1.00 96.38 238 ALA A C 1
ATOM 1765 O O . ALA A 1 238 ? 5.932 1.179 -18.629 1.00 96.38 238 ALA A O 1
ATOM 1766 N N . ALA A 1 239 ? 4.952 2.442 -20.210 1.00 96.88 239 ALA A N 1
ATOM 1767 C CA . ALA A 1 239 ? 6.193 3.029 -20.702 1.00 96.88 239 ALA A CA 1
ATOM 1768 C C . ALA A 1 239 ? 6.553 4.281 -19.880 1.00 96.88 239 ALA A C 1
ATOM 1770 O O . ALA A 1 239 ? 5.730 5.199 -19.804 1.00 96.88 239 ALA A O 1
ATOM 1771 N N . PRO A 1 240 ? 7.769 4.388 -19.311 1.00 97.12 240 PRO A N 1
ATOM 1772 C CA . PRO A 1 240 ? 8.211 5.582 -18.592 1.00 97.12 240 PRO A CA 1
ATOM 1773 C C . PRO A 1 240 ? 8.069 6.880 -19.398 1.00 97.12 240 PRO A C 1
ATOM 1775 O O . PRO A 1 240 ? 7.690 7.896 -18.829 1.00 97.12 240 PRO A O 1
ATOM 1778 N N . ALA A 1 241 ? 8.287 6.864 -20.717 1.00 96.62 241 ALA A N 1
ATOM 1779 C CA . ALA A 1 241 ? 8.049 8.037 -21.566 1.00 96.62 241 ALA A CA 1
ATOM 1780 C C . ALA A 1 241 ? 6.572 8.467 -21.597 1.00 96.62 241 ALA A C 1
ATOM 1782 O O . ALA A 1 241 ? 6.279 9.660 -21.536 1.00 96.62 241 ALA A O 1
ATOM 1783 N N . ALA A 1 242 ? 5.636 7.512 -21.631 1.00 96.19 242 ALA A N 1
ATOM 1784 C CA . ALA A 1 242 ? 4.208 7.811 -21.568 1.00 96.19 242 ALA A CA 1
ATOM 1785 C C . ALA A 1 242 ? 3.826 8.352 -20.181 1.00 96.19 242 ALA A C 1
ATOM 1787 O O . ALA A 1 242 ? 3.203 9.410 -20.082 1.00 96.19 242 ALA A O 1
ATOM 1788 N N . LEU A 1 243 ? 4.298 7.708 -19.106 1.00 96.44 243 LEU A N 1
ATOM 1789 C CA . LEU A 1 243 ? 4.085 8.183 -17.734 1.00 96.44 243 LEU A CA 1
ATOM 1790 C C . LEU A 1 243 ? 4.679 9.579 -17.500 1.00 96.44 243 LEU A C 1
ATOM 1792 O O . LEU A 1 243 ? 4.078 10.375 -16.789 1.00 96.44 243 LEU A O 1
ATOM 1796 N N . ALA A 1 244 ? 5.795 9.922 -18.149 1.00 95.44 244 ALA A N 1
ATOM 1797 C CA . ALA A 1 244 ? 6.372 11.264 -18.079 1.00 95.44 244 ALA A CA 1
ATOM 1798 C C . ALA A 1 244 ? 5.436 12.364 -18.608 1.00 95.44 244 ALA A C 1
ATOM 1800 O O . ALA A 1 244 ? 5.551 13.520 -18.194 1.00 95.44 244 ALA A O 1
ATOM 1801 N N . SER A 1 245 ? 4.517 12.003 -19.508 1.00 93.81 245 SER A N 1
ATOM 1802 C CA . SER A 1 245 ? 3.564 12.924 -20.129 1.00 93.81 245 SER A CA 1
ATOM 1803 C C . SER A 1 245 ? 2.204 12.972 -19.425 1.00 93.81 245 SER A C 1
ATOM 1805 O O . SER A 1 245 ? 1.636 14.053 -19.284 1.00 93.81 245 SER A O 1
ATOM 1807 N N . THR A 1 246 ? 1.690 11.836 -18.945 1.00 92.81 246 THR A N 1
ATOM 1808 C CA . THR A 1 246 ? 0.323 11.731 -18.393 1.00 92.81 246 THR A CA 1
ATOM 1809 C C . THR A 1 246 ? 0.268 11.329 -16.918 1.00 92.81 246 THR A C 1
ATOM 1811 O O . THR A 1 246 ? -0.783 11.448 -16.292 1.00 92.81 246 THR A O 1
ATOM 1814 N N . GLY A 1 247 ? 1.371 10.824 -16.369 1.00 93.69 247 GLY A N 1
ATOM 1815 C CA . GLY A 1 247 ? 1.483 10.277 -15.020 1.00 93.69 247 GLY A CA 1
ATOM 1816 C C . GLY A 1 247 ? 2.234 11.182 -14.039 1.00 93.69 247 GLY A C 1
ATOM 1817 O O . GLY A 1 247 ? 2.317 12.407 -14.194 1.00 93.69 247 GLY A O 1
ATOM 1818 N N . LYS A 1 248 ? 2.745 10.562 -12.973 1.00 95.06 248 LYS A N 1
ATOM 1819 C CA . LYS A 1 248 ? 3.486 11.191 -11.871 1.00 95.06 248 LYS A CA 1
ATOM 1820 C C . LYS A 1 248 ? 4.989 11.168 -12.105 1.00 95.06 248 LYS A C 1
ATOM 1822 O O . LYS A 1 248 ? 5.663 12.123 -11.719 1.00 95.06 248 LYS A O 1
ATOM 1827 N N . LEU A 1 249 ? 5.504 10.116 -12.739 1.00 96.00 249 LEU A N 1
ATOM 1828 C CA . LEU A 1 249 ? 6.893 10.041 -13.177 1.00 96.00 249 LEU A CA 1
ATOM 1829 C C . LEU A 1 249 ? 7.253 11.268 -14.022 1.00 96.00 249 LEU A C 1
ATOM 1831 O O . LEU A 1 249 ? 6.462 11.739 -14.830 1.00 96.00 249 LEU A O 1
ATOM 1835 N N . ARG A 1 250 ? 8.472 11.779 -13.857 1.00 95.25 250 ARG A N 1
ATOM 1836 C CA . ARG A 1 250 ? 9.107 12.778 -14.724 1.00 95.25 250 ARG A CA 1
ATOM 1837 C C . ARG A 1 250 ? 10.564 12.401 -14.941 1.00 95.25 250 ARG A C 1
ATOM 1839 O O . ARG A 1 250 ? 11.175 11.763 -14.094 1.00 95.25 250 ARG A O 1
ATOM 1846 N N . GLN A 1 251 ? 11.165 12.888 -16.024 1.00 94.44 251 GLN A N 1
ATOM 1847 C CA . GLN A 1 251 ? 12.577 12.633 -16.334 1.00 94.44 251 GLN A CA 1
ATOM 1848 C C . GLN A 1 251 ? 13.532 12.957 -15.163 1.00 94.44 251 GLN A C 1
ATOM 1850 O O . GLN A 1 251 ? 14.452 12.197 -14.884 1.00 94.44 251 GLN A O 1
ATOM 1855 N N . ASN A 1 252 ? 13.297 14.069 -14.460 1.00 94.81 252 ASN A N 1
ATOM 1856 C CA . ASN A 1 252 ? 14.098 14.498 -13.307 1.00 94.81 252 ASN A CA 1
ATOM 1857 C C . ASN A 1 252 ? 13.421 14.210 -11.956 1.00 94.81 252 ASN A C 1
ATOM 1859 O O . ASN A 1 252 ? 13.838 14.737 -10.931 1.00 94.81 252 ASN A O 1
ATOM 1863 N N . SER A 1 253 ? 12.354 13.415 -11.935 1.00 95.31 253 SER A N 1
ATOM 1864 C CA . SER A 1 253 ? 11.667 13.012 -10.708 1.00 95.31 253 SER A CA 1
ATOM 1865 C C . SER A 1 253 ? 11.013 11.661 -10.947 1.00 95.31 253 SER A C 1
ATOM 1867 O O . SER A 1 253 ? 9.897 11.568 -11.454 1.00 95.31 253 SER A O 1
ATOM 1869 N N . ALA A 1 254 ? 11.758 10.601 -10.664 1.00 95.50 254 ALA A N 1
ATOM 1870 C CA . ALA A 1 254 ? 11.354 9.247 -10.996 1.00 95.50 254 ALA A CA 1
ATOM 1871 C C . ALA A 1 254 ? 11.682 8.309 -9.844 1.00 95.50 254 ALA A C 1
ATOM 1873 O O . ALA A 1 254 ? 12.686 8.486 -9.160 1.00 95.50 254 ALA A O 1
ATOM 1874 N N . HIS A 1 255 ? 10.848 7.296 -9.645 1.00 94.38 255 HIS A N 1
ATOM 1875 C CA . HIS A 1 255 ? 11.091 6.270 -8.645 1.00 94.38 255 HIS A CA 1
ATOM 1876 C C . HIS A 1 255 ? 10.767 4.898 -9.228 1.00 94.38 255 HIS A C 1
ATOM 1878 O O . HIS A 1 255 ? 9.834 4.753 -10.017 1.00 94.38 255 HIS A O 1
ATOM 1884 N N . ILE A 1 256 ? 11.545 3.901 -8.833 1.00 96.88 256 ILE A N 1
ATOM 1885 C CA . ILE A 1 256 ? 11.301 2.495 -9.134 1.00 96.88 256 ILE A CA 1
ATOM 1886 C C . ILE A 1 256 ? 11.692 1.686 -7.906 1.00 96.88 256 ILE A C 1
ATOM 1888 O O . ILE A 1 256 ? 12.714 1.962 -7.276 1.00 96.88 256 ILE A O 1
ATOM 1892 N N . CYS A 1 257 ? 10.877 0.707 -7.535 1.00 96.06 257 CYS A N 1
ATOM 1893 C CA . CYS A 1 257 ? 11.171 -0.159 -6.407 1.00 96.06 257 CYS A CA 1
ATOM 1894 C C . CYS A 1 257 ? 10.683 -1.579 -6.657 1.00 96.06 257 CYS A C 1
ATOM 1896 O O . CYS A 1 257 ? 9.715 -1.804 -7.381 1.00 96.06 257 CYS A O 1
ATOM 1898 N N . ALA A 1 258 ? 11.365 -2.538 -6.044 1.00 95.75 258 ALA A N 1
ATOM 1899 C CA . ALA A 1 258 ? 11.004 -3.940 -6.109 1.00 95.75 258 ALA A CA 1
ATOM 1900 C C . ALA A 1 258 ? 11.412 -4.645 -4.819 1.00 95.75 258 ALA A C 1
ATOM 1902 O O . ALA A 1 258 ? 12.484 -4.394 -4.271 1.00 95.75 258 ALA A O 1
ATOM 1903 N N . TRP A 1 259 ? 10.569 -5.569 -4.365 1.00 95.69 259 TRP A N 1
ATOM 1904 C CA . TRP A 1 259 ? 10.939 -6.533 -3.337 1.00 95.69 259 TRP A CA 1
ATOM 1905 C C . TRP A 1 259 ? 11.301 -7.864 -3.994 1.00 95.69 259 TRP A C 1
ATOM 1907 O O . TRP A 1 259 ? 10.507 -8.392 -4.774 1.00 95.69 259 TRP A O 1
ATOM 1917 N N . THR A 1 260 ? 12.445 -8.450 -3.642 1.00 94.19 260 THR A N 1
ATOM 1918 C CA . THR A 1 260 ? 12.781 -9.827 -4.035 1.00 94.19 260 THR A CA 1
ATOM 1919 C C . THR A 1 260 ? 12.774 -10.753 -2.824 1.00 94.19 260 THR A C 1
ATOM 1921 O O . THR A 1 260 ? 13.410 -10.494 -1.802 1.00 94.19 260 THR A O 1
ATOM 1924 N N . LEU A 1 261 ? 12.022 -11.854 -2.925 1.00 94.62 261 LEU A N 1
ATOM 1925 C CA . LEU A 1 261 ? 11.971 -12.886 -1.883 1.00 94.62 261 LEU A CA 1
ATOM 1926 C C . LEU A 1 261 ? 13.196 -13.812 -1.940 1.00 94.62 261 LEU A C 1
ATOM 1928 O O . LEU A 1 261 ? 13.677 -14.290 -0.912 1.00 94.62 261 LEU A O 1
ATOM 1932 N N . THR A 1 262 ? 13.691 -14.063 -3.149 1.00 91.62 262 THR A N 1
ATOM 1933 C CA . THR A 1 262 ? 14.839 -14.922 -3.439 1.00 91.62 262 THR A CA 1
ATOM 1934 C C . THR A 1 262 ? 15.942 -14.119 -4.109 1.00 91.62 262 THR A C 1
ATOM 1936 O O . THR A 1 262 ? 15.676 -13.124 -4.786 1.00 91.62 262 THR A O 1
ATOM 1939 N N . SER A 1 263 ? 17.182 -14.570 -3.941 1.00 88.12 263 SER A N 1
ATOM 1940 C CA . SER A 1 263 ? 18.342 -13.945 -4.568 1.00 88.12 263 SER A CA 1
ATOM 1941 C C . SER A 1 263 ? 18.231 -13.990 -6.091 1.00 88.12 263 SER A C 1
ATOM 1943 O O . SER A 1 263 ? 17.941 -15.041 -6.665 1.00 88.12 263 SER A O 1
ATOM 1945 N N . VAL A 1 264 ? 18.491 -12.858 -6.742 1.00 87.56 264 VAL A N 1
ATOM 1946 C CA . VAL A 1 264 ? 18.542 -12.759 -8.206 1.00 87.56 264 VAL A CA 1
ATOM 1947 C C . VAL A 1 264 ? 19.964 -13.107 -8.684 1.00 87.56 264 VAL A C 1
ATOM 1949 O O . VAL A 1 264 ? 20.940 -12.665 -8.060 1.00 87.56 264 VAL A O 1
ATOM 1952 N N . PRO A 1 265 ? 20.127 -13.926 -9.742 1.00 88.31 265 PRO A N 1
ATOM 1953 C CA . PRO A 1 265 ? 21.431 -14.189 -10.346 1.00 88.31 265 PRO A CA 1
ATOM 1954 C C . PRO A 1 265 ? 22.168 -12.905 -10.751 1.00 88.31 265 PRO A C 1
ATOM 1956 O O . PRO A 1 265 ? 21.557 -11.906 -11.126 1.00 88.31 265 PRO A O 1
ATOM 1959 N N . SER A 1 266 ? 23.502 -12.924 -10.675 1.00 88.62 266 SER A N 1
ATOM 1960 C CA . SER A 1 266 ? 24.306 -11.754 -11.049 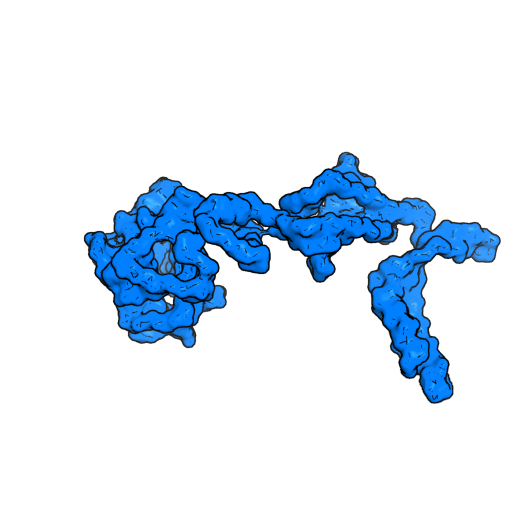1.00 88.62 266 SER A CA 1
ATOM 1961 C C . SER A 1 266 ? 24.102 -11.400 -12.523 1.00 88.62 266 SER A C 1
ATOM 1963 O O . SER A 1 266 ? 24.162 -12.275 -13.382 1.00 88.62 266 SER A O 1
ATOM 1965 N N . GLY A 1 267 ? 23.905 -10.115 -12.809 1.00 86.81 267 GLY A N 1
ATOM 1966 C CA . GLY A 1 267 ? 23.665 -9.603 -14.157 1.00 86.81 267 GLY A CA 1
ATOM 1967 C C . GLY A 1 267 ? 22.210 -9.706 -14.614 1.00 86.81 267 GLY A C 1
ATOM 1968 O O . GLY A 1 267 ? 21.917 -9.283 -15.728 1.00 86.81 267 GLY A O 1
ATOM 1969 N N . GLN A 1 268 ? 21.299 -10.208 -13.773 1.00 89.00 268 GLN A N 1
ATOM 1970 C CA . GLN A 1 268 ? 19.869 -10.235 -14.070 1.00 89.00 268 GLN A CA 1
ATOM 1971 C C . GLN A 1 268 ? 19.119 -9.077 -13.407 1.00 89.00 268 GLN A C 1
ATOM 1973 O O . GLN A 1 268 ? 19.450 -8.589 -12.323 1.00 89.00 268 GLN A O 1
ATOM 1978 N N . VAL A 1 269 ? 18.089 -8.633 -14.110 1.00 92.06 269 VAL A N 1
ATOM 1979 C CA . VAL A 1 269 ? 17.200 -7.538 -13.731 1.00 92.06 269 VAL A CA 1
ATOM 1980 C C . VAL A 1 269 ? 16.047 -8.057 -12.869 1.00 92.06 269 VAL A C 1
ATOM 1982 O O . VAL A 1 269 ? 15.569 -9.172 -13.064 1.00 92.06 269 VAL A O 1
ATOM 1985 N N . VAL A 1 270 ? 15.558 -7.245 -11.929 1.00 93.62 270 VAL A N 1
ATOM 1986 C CA . VAL A 1 270 ? 14.295 -7.555 -11.227 1.00 93.62 270 VAL A CA 1
ATOM 1987 C C . VAL A 1 270 ? 13.094 -6.937 -11.928 1.00 93.62 270 VAL A C 1
ATOM 1989 O O . VAL A 1 270 ? 12.047 -7.567 -12.045 1.00 93.62 270 VAL A O 1
ATOM 1992 N N . MET A 1 271 ? 13.237 -5.708 -12.409 1.00 95.44 271 MET A N 1
ATOM 1993 C CA . MET A 1 271 ? 12.253 -5.046 -13.252 1.00 95.44 271 MET A CA 1
ATOM 1994 C C . MET A 1 271 ? 12.933 -3.972 -14.084 1.00 95.44 271 MET A C 1
ATOM 1996 O O . MET A 1 271 ? 13.872 -3.325 -13.606 1.00 95.44 271 MET A O 1
ATOM 2000 N N . GLY A 1 272 ? 12.472 -3.772 -15.314 1.00 96.44 272 GLY A N 1
ATOM 2001 C CA . GLY A 1 272 ? 13.106 -2.790 -16.161 1.00 96.44 272 GLY A CA 1
ATOM 2002 C C . GLY A 1 272 ? 12.602 -2.618 -17.580 1.00 96.44 272 GLY A C 1
ATOM 2003 O O . GLY A 1 272 ? 11.934 -3.483 -18.143 1.00 96.44 272 GLY A O 1
ATOM 2004 N N . ALA A 1 273 ? 13.017 -1.506 -18.180 1.00 96.81 273 ALA A N 1
ATOM 2005 C CA . ALA A 1 273 ? 12.974 -1.261 -19.615 1.00 96.81 273 ALA A CA 1
ATOM 2006 C C . ALA A 1 273 ? 14.137 -0.366 -20.068 1.00 96.81 273 ALA A C 1
ATOM 2008 O O . ALA A 1 273 ? 14.681 0.414 -19.283 1.00 96.81 273 ALA A O 1
ATOM 2009 N N . ARG A 1 274 ? 14.491 -0.432 -21.353 1.00 95.19 274 ARG A N 1
ATOM 2010 C CA . ARG A 1 274 ? 15.454 0.460 -21.999 1.00 95.19 274 ARG A CA 1
ATOM 2011 C C . ARG A 1 274 ? 15.132 0.714 -23.469 1.00 95.19 274 ARG A C 1
ATOM 2013 O O . ARG A 1 274 ? 14.524 -0.132 -24.116 1.00 95.19 274 ARG A O 1
ATOM 2020 N N . THR A 1 275 ? 15.560 1.876 -23.959 1.00 94.19 275 THR A N 1
ATOM 2021 C CA . THR A 1 275 ? 15.609 2.227 -25.385 1.00 94.19 275 THR A CA 1
ATOM 2022 C C . THR A 1 275 ? 17.074 2.447 -25.758 1.00 94.19 275 THR A C 1
ATOM 2024 O O . THR A 1 275 ? 17.743 3.338 -25.216 1.00 94.19 275 THR A O 1
ATOM 2027 N N . GLY A 1 276 ? 17.589 1.596 -26.637 1.00 90.06 276 GLY A N 1
ATOM 2028 C CA . GLY A 1 276 ? 18.981 1.529 -27.039 1.00 90.06 276 GLY A CA 1
ATOM 2029 C C . GLY A 1 276 ? 19.926 1.431 -25.843 1.00 90.06 276 GLY A C 1
ATOM 2030 O O . GLY A 1 276 ? 19.713 0.679 -24.885 1.00 90.06 276 GLY A O 1
ATOM 2031 N N . THR A 1 277 ? 20.998 2.215 -25.903 1.00 85.94 277 THR A N 1
ATOM 2032 C CA . THR A 1 277 ? 22.040 2.306 -24.869 1.00 85.94 277 THR A CA 1
ATOM 2033 C C . THR A 1 277 ? 22.023 3.639 -24.118 1.00 85.94 277 THR A C 1
ATOM 2035 O O . THR A 1 277 ? 22.959 3.933 -23.377 1.00 85.94 277 THR A O 1
ATOM 2038 N N . ALA A 1 278 ? 20.972 4.446 -24.295 1.00 85.00 278 ALA A N 1
ATOM 2039 C CA . ALA A 1 278 ? 20.903 5.814 -23.776 1.00 85.00 278 ALA A CA 1
ATOM 2040 C C . ALA A 1 278 ? 19.799 6.023 -22.731 1.00 85.00 278 ALA A C 1
ATOM 2042 O O . ALA A 1 278 ? 19.973 6.832 -21.825 1.00 85.00 278 ALA A O 1
ATOM 2043 N N . SER A 1 279 ? 18.689 5.287 -22.824 1.00 91.81 279 SER A N 1
ATOM 2044 C CA . SER A 1 279 ? 17.518 5.485 -21.966 1.00 91.81 279 SER A CA 1
ATOM 2045 C C . SER A 1 279 ? 17.226 4.224 -21.170 1.00 91.81 279 SER A C 1
ATOM 2047 O O . SER A 1 279 ? 16.785 3.232 -21.740 1.00 91.81 279 SER A O 1
ATOM 2049 N N . PHE A 1 280 ? 17.426 4.261 -19.854 1.00 93.31 280 PHE A N 1
ATOM 2050 C CA . PHE A 1 280 ? 17.214 3.111 -18.965 1.00 93.31 280 PHE A CA 1
ATOM 2051 C C . PHE A 1 280 ? 16.195 3.418 -17.874 1.00 93.31 280 PHE A C 1
ATOM 2053 O O . PHE A 1 280 ? 16.114 4.546 -17.401 1.00 93.31 280 PHE A O 1
ATOM 2060 N N . PHE A 1 281 ? 15.422 2.424 -17.460 1.00 95.69 281 PHE A N 1
ATOM 2061 C CA . PHE A 1 281 ? 14.534 2.504 -16.307 1.00 95.69 281 PHE A CA 1
ATOM 2062 C C . PHE A 1 281 ? 14.418 1.136 -15.655 1.00 95.69 281 PHE A C 1
ATOM 2064 O O . PHE A 1 281 ? 13.545 0.360 -16.031 1.00 95.69 281 PHE A O 1
ATOM 2071 N N . ASP A 1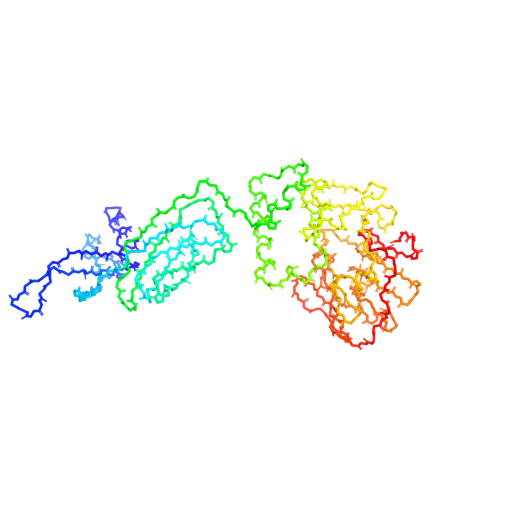 282 ? 15.335 0.796 -14.749 1.00 95.31 282 ASP A N 1
ATOM 2072 C CA . ASP A 1 282 ? 15.416 -0.562 -14.204 1.00 95.31 282 ASP A CA 1
ATOM 2073 C C . ASP A 1 282 ? 16.226 -0.675 -12.905 1.00 95.31 282 ASP A C 1
ATOM 2075 O O . ASP A 1 282 ? 16.897 0.270 -12.475 1.00 95.31 282 ASP A O 1
ATOM 2079 N N . ILE A 1 283 ? 16.143 -1.859 -12.293 1.00 94.94 283 ILE A N 1
ATOM 2080 C CA . ILE A 1 283 ? 16.919 -2.266 -11.120 1.00 94.94 283 ILE A CA 1
ATOM 2081 C C . ILE A 1 283 ? 17.580 -3.618 -11.406 1.00 94.94 283 ILE A C 1
ATOM 2083 O O . ILE A 1 283 ? 16.906 -4.582 -11.776 1.00 94.94 283 ILE A O 1
ATOM 2087 N N . PHE A 1 284 ? 18.887 -3.709 -11.165 1.00 93.31 284 PHE A N 1
ATOM 2088 C CA . PHE A 1 284 ? 19.618 -4.977 -11.129 1.00 93.31 284 PHE A CA 1
ATOM 2089 C C . PHE A 1 284 ? 20.087 -5.201 -9.693 1.00 93.31 284 PHE A C 1
ATOM 2091 O O . PHE A 1 284 ? 21.050 -4.551 -9.286 1.00 93.31 284 PHE A O 1
ATOM 2098 N N . PRO A 1 285 ? 19.437 -6.095 -8.924 1.00 91.19 285 PRO A N 1
ATOM 2099 C CA . PRO A 1 285 ? 19.769 -6.339 -7.516 1.00 91.19 285 PRO A CA 1
ATOM 2100 C C . PRO A 1 285 ? 21.197 -6.838 -7.285 1.00 91.19 285 PRO A C 1
ATOM 2102 O O . PRO A 1 285 ? 21.698 -6.801 -6.167 1.00 91.19 285 PRO A O 1
ATOM 2105 N N . ARG A 1 286 ? 21.837 -7.382 -8.326 1.00 88.75 286 ARG A N 1
ATOM 2106 C CA . ARG A 1 286 ? 23.192 -7.913 -8.241 1.00 88.75 286 ARG A CA 1
ATOM 2107 C C . ARG A 1 286 ? 23.892 -7.857 -9.591 1.00 88.75 286 ARG A C 1
ATOM 2109 O O . ARG A 1 286 ? 23.473 -8.503 -10.544 1.00 88.75 286 ARG A O 1
ATOM 2116 N N . GLU A 1 287 ? 25.018 -7.167 -9.640 1.00 85.69 287 GLU A N 1
ATOM 2117 C CA . GLU A 1 287 ? 25.939 -7.127 -10.771 1.00 85.69 287 GLU A CA 1
ATOM 2118 C C . GLU A 1 287 ? 27.359 -6.975 -10.216 1.00 85.69 287 GLU A C 1
ATOM 2120 O O . GLU A 1 287 ? 27.740 -5.910 -9.733 1.00 85.69 287 GLU A O 1
ATOM 2125 N N . SER A 1 288 ? 28.114 -8.078 -10.192 1.00 83.69 288 SER A N 1
ATOM 2126 C CA . SER A 1 288 ? 29.459 -8.137 -9.589 1.00 83.69 288 SER A CA 1
ATOM 2127 C C . SER A 1 288 ? 29.505 -7.681 -8.118 1.00 83.69 288 SER A C 1
ATOM 2129 O O . SER A 1 288 ? 30.450 -7.028 -7.689 1.00 83.69 288 SER A O 1
ATOM 2131 N N . GLY A 1 289 ? 28.472 -8.021 -7.337 1.00 80.88 289 GLY A N 1
ATOM 2132 C CA . GLY A 1 289 ? 28.381 -7.688 -5.906 1.00 80.88 289 GLY A CA 1
ATOM 2133 C C . GLY A 1 289 ? 27.776 -6.314 -5.588 1.00 80.88 289 GLY A C 1
ATOM 2134 O O . GLY A 1 289 ? 27.657 -5.972 -4.416 1.00 80.88 289 GLY A O 1
ATOM 2135 N N . LEU A 1 290 ? 27.359 -5.552 -6.604 1.00 90.81 290 LEU A N 1
ATOM 2136 C CA . LEU A 1 290 ? 26.708 -4.246 -6.456 1.00 90.81 290 LEU A CA 1
ATOM 2137 C C . LEU A 1 290 ? 25.249 -4.300 -6.930 1.00 90.81 290 LEU A C 1
ATOM 2139 O O . LEU A 1 290 ? 24.906 -5.128 -7.771 1.00 90.81 290 LEU A O 1
ATOM 2143 N N . THR A 1 291 ? 24.405 -3.389 -6.448 1.00 92.81 291 THR A N 1
ATOM 2144 C CA . THR A 1 291 ? 23.064 -3.153 -7.006 1.00 92.81 291 THR A CA 1
ATOM 2145 C C . THR A 1 291 ? 23.088 -1.943 -7.928 1.00 92.81 291 THR A C 1
ATOM 2147 O O . THR A 1 291 ? 23.580 -0.885 -7.540 1.00 92.81 291 THR A O 1
ATOM 2150 N N . ARG A 1 292 ? 22.515 -2.072 -9.127 1.00 93.00 292 ARG A N 1
ATOM 2151 C CA . ARG A 1 292 ? 22.375 -0.977 -10.096 1.00 93.00 292 ARG A CA 1
ATOM 2152 C C . ARG A 1 292 ? 20.963 -0.396 -10.058 1.00 93.00 292 ARG A C 1
ATOM 2154 O O . ARG A 1 292 ? 19.999 -1.141 -10.238 1.00 93.00 292 ARG A O 1
ATOM 2161 N N . TYR A 1 293 ? 20.850 0.922 -9.905 1.00 94.25 293 TYR A N 1
ATOM 2162 C CA . TYR A 1 293 ? 19.575 1.651 -9.895 1.00 94.25 293 TYR A CA 1
ATOM 2163 C C . TYR A 1 293 ? 19.531 2.679 -11.030 1.00 94.25 293 TYR A C 1
ATOM 2165 O O . TYR A 1 293 ? 20.254 3.670 -10.989 1.00 94.25 293 TYR A O 1
ATOM 2173 N N . ARG A 1 294 ? 18.660 2.506 -12.035 1.00 93.12 294 ARG A N 1
ATOM 2174 C CA . ARG A 1 294 ? 18.625 3.397 -13.216 1.00 93.12 294 ARG A CA 1
ATOM 2175 C C . ARG A 1 294 ? 17.303 4.152 -13.432 1.00 93.12 294 ARG A C 1
ATOM 2177 O O . ARG A 1 294 ? 16.696 3.927 -14.467 1.00 93.12 294 ARG A O 1
ATOM 2184 N N . PRO A 1 295 ? 16.834 5.087 -12.586 1.00 85.31 295 PRO A N 1
ATOM 2185 C CA . PRO A 1 295 ? 15.625 5.884 -12.862 1.00 85.31 295 PRO A CA 1
ATOM 2186 C C . PRO A 1 295 ? 15.814 6.955 -13.973 1.00 85.31 295 PRO A C 1
ATOM 2188 O O . PRO A 1 295 ? 15.676 8.148 -13.735 1.00 85.31 295 PRO A O 1
ATOM 2191 N N . ASN A 1 296 ? 16.155 6.541 -15.201 1.00 80.81 296 ASN A N 1
ATOM 2192 C CA . ASN A 1 296 ? 16.424 7.380 -16.391 1.00 80.81 296 ASN A CA 1
ATOM 2193 C C . ASN A 1 296 ? 17.822 8.018 -16.463 1.00 80.81 296 ASN A C 1
ATOM 2195 O O . ASN A 1 296 ? 17.989 9.169 -16.851 1.00 80.81 296 ASN A O 1
ATOM 2199 N N . ALA A 1 297 ? 18.848 7.242 -16.097 1.00 78.69 297 ALA A N 1
ATOM 2200 C CA . ALA A 1 297 ? 20.272 7.615 -16.134 1.00 78.69 297 ALA A CA 1
ATOM 2201 C C . ALA A 1 297 ? 20.812 7.943 -17.550 1.00 78.69 297 ALA A C 1
ATOM 2203 O O . ALA A 1 297 ? 20.404 7.274 -18.496 1.00 78.69 297 ALA A O 1
ATOM 2204 N N . PRO A 1 298 ? 21.734 8.926 -17.699 1.00 77.50 298 PRO A N 1
ATOM 2205 C CA . PRO A 1 298 ? 23.128 8.626 -18.066 1.00 77.50 298 PRO A CA 1
ATOM 2206 C C . PRO A 1 298 ? 24.111 9.614 -17.381 1.00 77.50 298 PRO A C 1
ATOM 2208 O O . PRO A 1 298 ? 23.806 10.773 -17.173 1.00 77.50 298 PRO A O 1
ATOM 2211 N N . LEU A 1 299 ? 25.332 9.258 -17.011 1.00 68.88 299 LEU A N 1
ATOM 2212 C CA . LEU A 1 299 ? 26.385 9.085 -18.003 1.00 68.88 299 LEU A CA 1
ATOM 2213 C C . LEU A 1 299 ? 27.348 7.990 -17.557 1.00 68.88 299 LEU A C 1
ATOM 2215 O O . LEU A 1 299 ? 27.816 7.992 -16.424 1.00 68.88 299 LEU A O 1
ATOM 2219 N N . GLY A 1 300 ? 27.626 7.065 -18.479 1.00 64.00 300 GLY A N 1
ATOM 2220 C CA . GLY A 1 300 ? 28.567 5.966 -18.285 1.00 64.00 300 GLY A CA 1
ATOM 2221 C C . GLY A 1 300 ? 28.031 4.743 -17.540 1.00 64.00 300 GLY A C 1
ATOM 2222 O O . GLY A 1 300 ? 28.871 4.051 -17.005 1.00 64.00 300 GLY A O 1
ATOM 2223 N N . TYR A 1 301 ? 26.703 4.502 -17.503 1.00 67.31 301 TYR A N 1
ATOM 2224 C CA . TYR A 1 301 ? 25.903 3.379 -16.921 1.00 67.31 301 TYR A CA 1
ATOM 2225 C C . TYR A 1 301 ? 26.325 2.772 -15.560 1.00 67.31 301 TYR A C 1
ATOM 2227 O O . TYR A 1 301 ? 25.491 2.617 -14.668 1.00 67.31 301 TYR A O 1
ATOM 2235 N N . ASP A 1 302 ? 27.599 2.455 -15.391 1.00 71.19 302 ASP A N 1
ATOM 2236 C CA . ASP A 1 302 ? 28.281 1.945 -14.213 1.00 71.19 302 ASP A CA 1
ATOM 2237 C C . ASP A 1 302 ? 28.181 2.808 -12.951 1.00 71.19 302 ASP A C 1
ATOM 2239 O O . ASP A 1 302 ? 28.070 2.223 -11.874 1.00 71.19 302 ASP A O 1
ATOM 2243 N N . PRO A 1 303 ? 28.140 4.156 -12.993 1.00 77.94 303 PRO A N 1
ATOM 2244 C CA . PRO A 1 303 ? 28.247 4.925 -11.761 1.00 77.94 303 PRO A CA 1
ATOM 2245 C C . PRO A 1 303 ? 26.917 4.968 -10.981 1.00 77.94 303 PRO A C 1
ATOM 2247 O O . PRO A 1 303 ? 26.810 5.612 -9.945 1.00 77.94 303 PRO A O 1
ATOM 2250 N N . THR A 1 304 ? 25.908 4.226 -11.451 1.00 83.56 304 THR A N 1
ATOM 2251 C CA . THR A 1 304 ? 24.640 3.967 -10.752 1.00 83.56 304 THR A CA 1
ATOM 2252 C C . THR A 1 304 ? 24.642 2.661 -9.944 1.00 83.56 304 THR A C 1
ATOM 2254 O O . THR A 1 304 ? 23.581 2.171 -9.543 1.00 83.56 304 THR A O 1
ATOM 2257 N N . LYS A 1 305 ? 25.824 2.064 -9.740 1.00 91.12 305 LYS A N 1
ATOM 2258 C CA . LYS A 1 305 ? 26.037 0.848 -8.950 1.00 91.12 305 LYS A CA 1
ATOM 2259 C C . LYS A 1 305 ? 26.480 1.193 -7.533 1.00 91.12 305 LYS A C 1
ATOM 2261 O O . LYS A 1 305 ? 27.474 1.888 -7.345 1.00 91.12 305 LYS A O 1
ATOM 2266 N N . PHE A 1 306 ? 25.792 0.644 -6.540 1.00 92.38 306 PHE A N 1
ATOM 2267 C CA . PHE A 1 306 ? 26.110 0.846 -5.127 1.00 92.38 306 PHE A CA 1
ATOM 2268 C C . PHE A 1 306 ? 26.296 -0.489 -4.415 1.00 92.38 306 PHE A C 1
ATOM 2270 O O . PHE A 1 306 ? 25.639 -1.480 -4.744 1.00 92.38 306 PHE A O 1
ATOM 2277 N N . ALA A 1 307 ? 27.192 -0.521 -3.431 1.00 90.81 307 ALA A N 1
ATOM 2278 C CA . ALA A 1 307 ? 27.387 -1.702 -2.605 1.00 90.81 307 ALA A CA 1
ATOM 2279 C C . ALA A 1 307 ? 26.144 -1.933 -1.742 1.00 90.81 307 ALA A C 1
ATOM 2281 O O . ALA A 1 307 ? 25.719 -1.051 -0.998 1.00 90.81 307 ALA A O 1
ATOM 2282 N N . THR A 1 308 ? 25.566 -3.126 -1.834 1.00 84.25 308 THR A N 1
ATOM 2283 C CA . THR A 1 308 ? 24.411 -3.520 -1.026 1.00 84.25 308 THR A CA 1
ATOM 2284 C C . THR A 1 308 ? 24.778 -4.685 -0.115 1.00 84.25 308 THR A C 1
ATOM 2286 O O . THR A 1 308 ? 25.403 -5.643 -0.568 1.00 84.25 308 THR A O 1
ATOM 2289 N N . PRO A 1 309 ? 24.387 -4.650 1.171 1.00 78.12 309 PRO A N 1
ATOM 2290 C CA . PRO A 1 309 ? 24.796 -5.661 2.148 1.00 78.12 309 PRO A CA 1
ATOM 2291 C C . PRO A 1 309 ? 24.084 -7.009 1.972 1.00 78.12 309 PRO A C 1
ATOM 2293 O O . PRO A 1 309 ? 24.469 -7.995 2.598 1.00 78.12 309 PRO A O 1
ATOM 2296 N N . ARG A 1 310 ? 23.010 -7.058 1.176 1.00 82.88 310 ARG A N 1
ATOM 2297 C CA . ARG A 1 310 ? 22.171 -8.243 0.975 1.00 82.88 310 ARG A CA 1
ATOM 2298 C C . ARG A 1 310 ? 21.795 -8.385 -0.495 1.00 82.88 310 ARG A C 1
ATOM 2300 O O . ARG A 1 310 ? 21.955 -7.464 -1.289 1.00 82.88 310 ARG A O 1
ATOM 2307 N N . ASP A 1 311 ? 21.278 -9.558 -0.837 1.00 78.69 311 ASP A N 1
ATOM 2308 C CA . ASP A 1 311 ? 20.922 -9.967 -2.197 1.00 78.69 311 ASP A CA 1
ATOM 2309 C C . ASP A 1 311 ? 19.428 -10.234 -2.410 1.00 78.69 311 ASP A C 1
ATOM 2311 O O . ASP A 1 311 ? 19.007 -10.676 -3.481 1.00 78.69 311 ASP A O 1
ATOM 2315 N N . LYS A 1 312 ? 18.641 -9.955 -1.374 1.00 90.06 312 LYS A N 1
ATOM 2316 C CA . LYS A 1 312 ? 17.185 -10.025 -1.326 1.00 90.06 312 LYS A CA 1
ATOM 2317 C C . LYS A 1 312 ? 16.664 -8.967 -0.362 1.00 90.06 312 LYS A C 1
ATOM 2319 O O . LYS A 1 312 ? 17.407 -8.548 0.528 1.00 90.06 312 LYS A O 1
ATOM 2324 N N . GLY A 1 313 ? 15.403 -8.585 -0.510 1.00 93.75 313 GLY A N 1
ATOM 2325 C CA . GLY A 1 313 ? 14.779 -7.523 0.279 1.00 93.75 313 GLY A CA 1
ATOM 2326 C C . GLY A 1 313 ? 14.186 -6.433 -0.601 1.00 93.75 313 GLY A C 1
ATOM 2327 O O . GLY A 1 313 ? 13.845 -6.684 -1.760 1.00 93.75 313 GLY A O 1
ATOM 2328 N N . PHE A 1 314 ? 14.046 -5.233 -0.040 1.00 94.56 314 PHE A N 1
ATOM 2329 C CA . PHE A 1 314 ? 13.460 -4.089 -0.729 1.00 94.56 314 PHE A CA 1
ATOM 2330 C C . PHE A 1 314 ? 14.532 -3.223 -1.379 1.00 94.56 314 PHE A C 1
ATOM 2332 O O . PHE A 1 314 ? 15.353 -2.632 -0.681 1.00 94.56 314 PHE A O 1
ATOM 2339 N N . PHE A 1 315 ? 14.480 -3.092 -2.699 1.00 95.62 315 PHE A N 1
ATOM 2340 C CA . PHE A 1 315 ? 15.346 -2.220 -3.483 1.00 95.62 315 PHE A CA 1
ATOM 2341 C C . PHE A 1 315 ? 14.540 -1.024 -3.975 1.00 95.62 315 PHE A C 1
ATOM 2343 O O . PHE A 1 315 ? 13.446 -1.200 -4.515 1.00 95.62 315 PHE A O 1
ATOM 2350 N N . LEU A 1 316 ? 15.080 0.184 -3.835 1.00 95.81 316 LEU A N 1
ATOM 2351 C CA . LEU A 1 316 ? 14.447 1.397 -4.343 1.00 95.81 316 LEU A CA 1
ATOM 2352 C C . LEU A 1 316 ? 15.488 2.325 -4.963 1.00 95.81 316 LEU A C 1
ATOM 2354 O O . LEU A 1 316 ? 16.458 2.704 -4.316 1.00 95.81 316 LEU A O 1
ATOM 2358 N N . GLY A 1 317 ? 15.259 2.707 -6.216 1.00 95.88 317 GLY A N 1
ATOM 2359 C CA . GLY A 1 317 ? 15.983 3.775 -6.894 1.00 95.88 317 GLY A CA 1
ATOM 2360 C C . GLY A 1 317 ? 15.104 5.013 -6.986 1.00 95.88 317 GLY A C 1
ATOM 2361 O O . GLY A 1 317 ? 13.972 4.932 -7.467 1.00 95.88 317 GLY A O 1
ATOM 2362 N N . SER A 1 318 ? 15.621 6.155 -6.548 1.00 95.75 318 SER A N 1
ATOM 2363 C CA . SER A 1 318 ? 14.927 7.439 -6.608 1.00 95.75 318 SER A CA 1
ATOM 2364 C C . SER A 1 318 ? 15.776 8.457 -7.344 1.00 95.75 318 SER A C 1
ATOM 2366 O O . SER A 1 318 ? 16.984 8.521 -7.142 1.00 95.75 318 SER A O 1
ATOM 2368 N N . ARG A 1 319 ? 15.147 9.272 -8.183 1.00 95.62 319 ARG A N 1
ATOM 2369 C CA . ARG A 1 319 ? 15.746 10.463 -8.772 1.00 95.62 319 ARG A CA 1
ATOM 2370 C C . ARG A 1 319 ? 15.032 11.699 -8.253 1.00 95.62 319 ARG A C 1
ATOM 2372 O O . ARG A 1 319 ? 13.808 11.793 -8.351 1.00 95.62 319 ARG A O 1
ATOM 2379 N N . ASN A 1 320 ? 15.813 12.673 -7.799 1.00 93.56 320 ASN A N 1
ATOM 2380 C CA . ASN A 1 320 ? 15.339 13.998 -7.424 1.00 93.56 320 ASN A CA 1
ATOM 2381 C C . ASN A 1 320 ? 16.230 15.067 -8.069 1.00 93.56 320 ASN A C 1
ATOM 2383 O O . ASN A 1 320 ? 17.354 15.319 -7.634 1.00 93.56 320 ASN A O 1
ATOM 2387 N N . GLY A 1 321 ? 15.753 15.658 -9.162 1.00 93.94 321 GLY A N 1
ATOM 2388 C CA . GLY A 1 321 ? 16.564 16.517 -10.012 1.00 93.94 321 GLY A CA 1
ATOM 2389 C C . GLY A 1 321 ? 17.687 15.720 -10.679 1.00 93.94 321 GLY A C 1
ATOM 2390 O O . GLY A 1 321 ? 17.459 14.797 -11.468 1.00 93.94 321 GLY A O 1
ATOM 2391 N N . THR A 1 322 ? 18.920 16.085 -10.348 1.00 91.81 322 THR A N 1
ATOM 2392 C CA . THR A 1 322 ? 20.145 15.469 -10.868 1.00 91.81 322 THR A CA 1
ATOM 2393 C C . THR A 1 322 ? 20.676 14.338 -9.988 1.00 91.81 322 THR A C 1
ATOM 2395 O O . THR A 1 322 ? 21.480 13.543 -10.473 1.00 91.81 322 THR A O 1
ATOM 2398 N N . ALA A 1 323 ? 20.222 14.228 -8.737 1.00 93.75 323 ALA A N 1
ATOM 2399 C CA . ALA A 1 323 ? 20.637 13.168 -7.827 1.00 93.75 323 ALA A CA 1
ATOM 2400 C C . ALA A 1 323 ? 19.868 11.868 -8.102 1.00 93.75 323 ALA A C 1
ATOM 2402 O O . ALA A 1 323 ? 18.651 11.897 -8.310 1.00 93.75 323 ALA A O 1
ATOM 2403 N N . ILE A 1 324 ? 20.581 10.743 -8.092 1.00 95.00 324 ILE A N 1
ATOM 2404 C CA . ILE A 1 324 ? 20.032 9.390 -8.022 1.00 95.00 324 ILE A CA 1
ATOM 2405 C C . ILE A 1 324 ? 20.479 8.773 -6.703 1.00 95.00 324 ILE A C 1
ATOM 2407 O O . ILE A 1 324 ? 21.676 8.605 -6.481 1.00 95.00 324 ILE A O 1
ATOM 2411 N N . ASP A 1 325 ? 19.511 8.370 -5.894 1.00 95.50 325 ASP A N 1
ATOM 2412 C CA . ASP A 1 325 ? 19.712 7.702 -4.617 1.00 95.50 325 ASP A CA 1
ATOM 2413 C C . ASP A 1 325 ? 19.271 6.238 -4.721 1.00 95.50 325 ASP A C 1
ATOM 2415 O O . ASP A 1 325 ? 18.187 5.928 -5.228 1.00 95.50 325 ASP A O 1
ATOM 2419 N N . GLY A 1 326 ? 20.117 5.331 -4.237 1.00 95.25 326 GLY A N 1
ATOM 2420 C CA . GLY A 1 326 ? 19.794 3.918 -4.072 1.00 95.25 326 GLY A CA 1
ATOM 2421 C C . GLY A 1 326 ? 19.512 3.604 -2.609 1.00 95.25 326 GLY A C 1
ATOM 2422 O O . GLY A 1 326 ? 20.304 3.956 -1.735 1.00 95.25 326 GLY A O 1
ATOM 2423 N N . TYR A 1 327 ? 18.421 2.895 -2.342 1.00 95.19 327 TYR A N 1
ATOM 2424 C CA . TYR A 1 327 ? 18.032 2.455 -1.007 1.00 95.19 327 TYR A CA 1
ATOM 2425 C C . TYR A 1 327 ? 17.845 0.942 -0.962 1.00 95.19 327 TYR A C 1
ATOM 2427 O O . TYR A 1 327 ? 17.274 0.350 -1.881 1.00 95.19 327 TYR A O 1
ATOM 2435 N N . MET A 1 328 ? 18.261 0.338 0.151 1.00 93.62 328 MET A N 1
ATOM 2436 C CA . MET A 1 328 ? 17.987 -1.055 0.478 1.00 93.62 328 MET A CA 1
ATOM 2437 C C . MET A 1 328 ? 17.355 -1.168 1.865 1.00 93.62 328 MET A C 1
ATOM 2439 O O . MET A 1 328 ? 17.907 -0.656 2.835 1.00 93.62 328 MET A O 1
ATOM 2443 N N . ASP A 1 329 ? 16.202 -1.834 1.960 1.00 93.56 329 ASP A N 1
ATOM 2444 C CA . ASP A 1 329 ? 15.452 -2.040 3.212 1.00 93.56 329 ASP A CA 1
ATOM 2445 C C . ASP A 1 329 ? 15.223 -0.730 4.002 1.00 93.56 329 ASP A C 1
ATOM 2447 O O . ASP A 1 329 ? 15.272 -0.697 5.230 1.00 93.56 329 ASP A O 1
ATOM 2451 N N . GLY A 1 330 ? 15.004 0.376 3.282 1.00 92.25 330 GLY A N 1
ATOM 2452 C CA . GLY A 1 330 ? 14.798 1.711 3.857 1.00 92.25 330 GLY A CA 1
ATOM 2453 C C . GLY A 1 330 ? 16.076 2.489 4.197 1.00 92.25 330 GLY A C 1
ATOM 2454 O O . GLY A 1 330 ? 15.982 3.632 4.637 1.00 92.25 330 GLY A O 1
ATOM 2455 N N . VAL A 1 331 ? 17.263 1.922 3.969 1.00 93.88 331 VAL A N 1
ATOM 2456 C CA . VAL A 1 331 ? 18.561 2.563 4.234 1.00 93.88 331 VAL A CA 1
ATOM 2457 C C . VAL A 1 331 ? 19.183 3.066 2.932 1.00 93.88 331 VAL A C 1
ATOM 2459 O O . VAL A 1 331 ? 19.228 2.327 1.952 1.00 93.88 331 VAL A O 1
ATOM 2462 N N . LEU A 1 332 ? 19.685 4.306 2.916 1.00 95.00 332 LEU A N 1
ATOM 2463 C CA . LEU A 1 332 ? 20.447 4.852 1.785 1.00 95.00 332 LEU A CA 1
ATOM 2464 C C . LEU A 1 332 ? 21.772 4.088 1.638 1.00 95.00 332 LEU A C 1
ATOM 2466 O O . LEU A 1 332 ? 22.574 4.066 2.570 1.00 95.00 332 LEU A O 1
ATOM 2470 N N . VAL A 1 333 ? 22.005 3.478 0.476 1.00 94.31 333 VAL A N 1
ATOM 2471 C CA . VAL A 1 333 ? 23.231 2.710 0.178 1.00 94.31 333 VAL A CA 1
ATOM 2472 C C . VAL A 1 333 ? 24.205 3.457 -0.729 1.00 94.31 333 VAL A C 1
ATOM 2474 O O . VAL A 1 333 ? 25.377 3.099 -0.805 1.00 94.31 333 VAL A O 1
ATOM 2477 N N . GLY A 1 334 ? 23.744 4.505 -1.408 1.00 93.56 334 GLY A N 1
ATOM 2478 C CA . GLY A 1 334 ? 24.593 5.339 -2.245 1.00 93.56 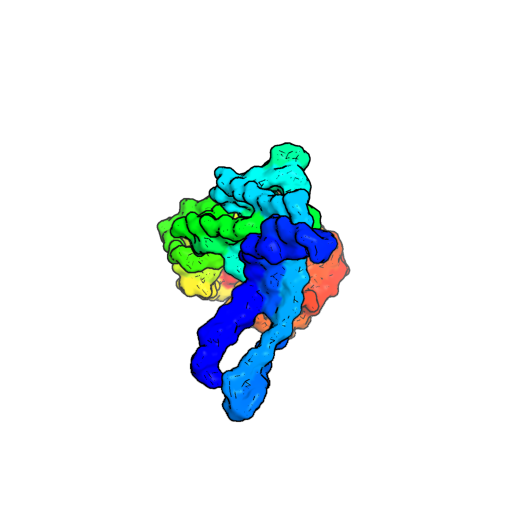334 GLY A CA 1
ATOM 2479 C C . GLY A 1 334 ? 23.811 6.430 -2.958 1.00 93.56 334 GLY A C 1
ATOM 2480 O O . GLY A 1 334 ? 22.591 6.346 -3.095 1.00 93.56 334 GLY A O 1
ATOM 2481 N N . SER A 1 335 ? 24.539 7.452 -3.397 1.00 94.25 335 SER A N 1
ATOM 2482 C CA . SER A 1 335 ? 24.007 8.579 -4.153 1.00 94.25 335 SER A CA 1
ATOM 2483 C C . SER A 1 335 ? 25.001 8.998 -5.228 1.00 94.25 335 SER A C 1
ATOM 2485 O O . SER A 1 335 ? 26.215 8.929 -5.023 1.00 94.25 335 SER A O 1
ATOM 2487 N N . ILE A 1 336 ? 24.494 9.447 -6.370 1.00 93.50 336 ILE A N 1
ATOM 2488 C CA . ILE A 1 336 ? 25.292 10.060 -7.428 1.00 93.50 336 ILE A CA 1
ATOM 2489 C C . ILE A 1 336 ? 24.537 11.215 -8.073 1.00 93.50 336 ILE A C 1
ATOM 2491 O O . ILE A 1 336 ? 23.317 11.193 -8.169 1.00 93.50 336 ILE A O 1
ATOM 2495 N N . THR A 1 337 ? 25.258 12.223 -8.563 1.00 93.38 337 THR A N 1
ATOM 2496 C CA . THR A 1 337 ? 24.674 13.348 -9.297 1.00 93.38 337 THR A CA 1
ATOM 2497 C C . THR A 1 337 ? 25.148 13.371 -10.742 1.00 93.38 337 THR A C 1
ATOM 2499 O O . THR A 1 337 ? 26.338 13.513 -11.006 1.00 93.38 337 THR A O 1
ATOM 2502 N N . HIS A 1 338 ? 24.208 13.268 -11.679 1.00 92.12 338 HIS A N 1
ATOM 2503 C CA . HIS A 1 338 ? 24.461 13.480 -13.101 1.00 92.12 338 HIS A CA 1
ATOM 2504 C C . HIS A 1 338 ? 23.159 13.794 -13.855 1.00 92.12 338 HIS A C 1
ATOM 2506 O O . HIS A 1 338 ? 22.046 13.575 -13.356 1.00 92.12 338 HIS A O 1
ATOM 2512 N N . ALA A 1 339 ? 23.298 14.312 -15.078 1.00 91.31 339 ALA A N 1
ATOM 2513 C CA . ALA A 1 339 ? 22.164 14.586 -15.956 1.00 91.31 339 ALA A CA 1
ATOM 2514 C C . ALA A 1 339 ? 21.319 13.319 -16.192 1.00 91.31 339 ALA A C 1
ATOM 2516 O O . ALA A 1 339 ? 21.799 12.198 -16.081 1.00 91.31 339 ALA A O 1
ATOM 2517 N N . SER A 1 340 ? 20.034 13.474 -16.475 1.00 91.56 340 SER A N 1
ATOM 2518 C CA . SER A 1 340 ? 19.159 12.363 -16.865 1.00 91.56 340 SER A CA 1
ATOM 2519 C C . SER A 1 340 ? 19.086 12.244 -18.390 1.00 91.56 340 SER A C 1
ATOM 2521 O O . SER A 1 340 ? 19.481 13.150 -19.123 1.00 91.56 340 SER A O 1
ATOM 2523 N N . ALA A 1 341 ? 18.560 11.122 -18.869 1.00 93.00 341 ALA A N 1
ATOM 2524 C CA . ALA A 1 341 ? 18.212 10.892 -20.267 1.00 93.00 341 ALA A CA 1
ATOM 2525 C C . ALA A 1 341 ? 16.701 10.960 -20.396 1.00 93.00 341 ALA A C 1
ATOM 2527 O O . ALA A 1 341 ? 15.968 10.842 -19.409 1.00 93.00 341 ALA A O 1
ATOM 2528 N N . ALA A 1 342 ? 16.240 11.067 -21.639 1.00 94.25 342 ALA A N 1
ATOM 2529 C CA . ALA A 1 342 ? 14.841 10.844 -21.947 1.00 94.25 342 ALA A CA 1
ATOM 2530 C C . ALA A 1 342 ? 14.387 9.481 -21.377 1.00 94.25 342 ALA A C 1
ATOM 2532 O O . ALA A 1 342 ? 15.109 8.485 -21.529 1.00 94.25 342 ALA A O 1
ATOM 2533 N N . PRO A 1 343 ? 13.213 9.409 -20.726 1.00 95.69 343 PRO A N 1
ATOM 2534 C CA . PRO A 1 343 ? 12.657 8.142 -20.278 1.00 95.69 343 PRO A CA 1
ATOM 2535 C C . PRO A 1 343 ? 12.449 7.171 -21.445 1.00 95.69 343 PRO A C 1
ATOM 2537 O O . PRO A 1 343 ? 12.162 7.580 -22.567 1.00 95.69 343 PRO A O 1
ATOM 2540 N N . THR A 1 344 ? 12.597 5.874 -21.181 1.00 95.81 344 THR A N 1
ATOM 2541 C CA . THR A 1 344 ? 12.429 4.829 -22.204 1.00 95.81 344 THR A CA 1
ATOM 2542 C C . THR A 1 344 ? 10.987 4.760 -22.719 1.00 95.81 344 THR A C 1
ATOM 2544 O O . THR A 1 344 ? 10.034 4.880 -21.944 1.00 95.81 344 THR A O 1
ATOM 2547 N N . ALA A 1 345 ? 10.833 4.544 -24.028 1.00 96.00 345 ALA A N 1
ATOM 2548 C CA . ALA A 1 345 ? 9.537 4.401 -24.695 1.00 96.00 345 ALA A CA 1
ATOM 2549 C C . ALA A 1 345 ? 8.925 2.998 -24.540 1.00 96.00 345 ALA A C 1
ATOM 2551 O O . ALA A 1 345 ? 7.765 2.783 -24.885 1.00 96.00 345 ALA A O 1
ATOM 2552 N N . HIS A 1 346 ? 9.687 2.044 -24.003 1.00 97.12 346 HIS A N 1
ATOM 2553 C CA . HIS A 1 346 ? 9.244 0.667 -23.819 1.00 97.12 346 HIS A CA 1
ATOM 2554 C C . HIS A 1 346 ? 8.618 0.438 -22.442 1.00 97.12 346 HIS A C 1
ATOM 2556 O O . HIS A 1 346 ? 9.046 1.019 -21.442 1.00 97.12 346 HIS A O 1
ATOM 2562 N N . ALA A 1 347 ? 7.611 -0.437 -22.396 1.00 97.12 347 ALA A N 1
ATOM 2563 C CA . ALA A 1 347 ? 6.922 -0.797 -21.164 1.00 97.12 347 ALA A CA 1
ATOM 2564 C C . ALA A 1 347 ? 7.852 -1.525 -20.188 1.00 97.12 347 ALA A C 1
ATOM 2566 O O . ALA A 1 347 ? 8.621 -2.397 -20.593 1.00 97.12 347 ALA A O 1
ATOM 2567 N N . VAL A 1 348 ? 7.744 -1.206 -18.898 1.00 97.88 348 VAL A N 1
ATOM 2568 C CA . VAL A 1 348 ? 8.503 -1.896 -17.848 1.00 97.88 348 VAL A CA 1
ATOM 2569 C C . VAL A 1 348 ? 8.028 -3.342 -17.726 1.00 97.88 348 VAL A C 1
ATOM 2571 O O . VAL A 1 348 ? 6.832 -3.609 -17.572 1.00 97.88 348 VAL A O 1
ATOM 2574 N N . HIS A 1 349 ? 8.968 -4.281 -17.760 1.00 98.00 349 HIS A N 1
ATOM 2575 C CA . HIS A 1 349 ? 8.721 -5.674 -17.403 1.00 98.00 349 HIS A CA 1
ATOM 2576 C C . HIS A 1 349 ? 9.174 -5.926 -15.961 1.00 98.00 349 HIS A C 1
ATOM 2578 O O . HIS A 1 349 ? 10.101 -5.282 -15.478 1.00 98.00 349 HIS A O 1
ATOM 2584 N N . ILE A 1 350 ? 8.515 -6.846 -15.263 1.00 97.25 350 ILE A N 1
ATOM 2585 C CA . ILE A 1 350 ? 8.927 -7.369 -13.955 1.00 97.25 350 ILE A CA 1
ATOM 2586 C C . ILE A 1 350 ? 9.333 -8.825 -14.175 1.00 97.25 350 ILE A C 1
ATOM 2588 O O . ILE A 1 350 ? 8.597 -9.564 -14.827 1.00 97.25 350 ILE A O 1
ATOM 2592 N N . LEU A 1 351 ? 10.463 -9.243 -13.599 1.00 96.00 351 LEU A N 1
ATOM 2593 C CA . LEU A 1 351 ? 11.142 -10.534 -13.808 1.00 96.00 351 LEU A CA 1
ATOM 2594 C C . LEU A 1 351 ? 11.868 -10.664 -15.163 1.00 96.00 351 LEU A C 1
ATOM 2596 O O . LEU A 1 351 ? 12.282 -11.764 -15.517 1.00 96.00 351 LEU A O 1
ATOM 2600 N N . ALA A 1 352 ? 12.007 -9.554 -15.895 1.00 95.81 352 ALA A N 1
ATOM 2601 C CA . ALA A 1 352 ? 12.800 -9.382 -17.116 1.00 95.81 352 ALA A CA 1
ATOM 2602 C C . ALA A 1 352 ? 13.002 -7.875 -17.386 1.00 95.81 352 ALA A C 1
ATOM 2604 O O . ALA A 1 352 ? 12.348 -7.034 -16.759 1.00 95.81 352 ALA A O 1
ATOM 2605 N N . GLN A 1 353 ? 13.884 -7.520 -18.318 1.00 95.31 353 GLN A N 1
ATOM 2606 C CA . GLN A 1 353 ? 14.051 -6.168 -18.848 1.00 95.31 353 GLN A CA 1
ATOM 2607 C C . GLN A 1 353 ? 13.431 -6.116 -20.240 1.00 95.31 353 GLN A C 1
ATOM 2609 O O . GLN A 1 353 ? 13.690 -6.975 -21.075 1.00 95.31 353 GLN A O 1
ATOM 2614 N N . ASN A 1 354 ? 12.653 -5.077 -20.532 1.00 97.12 354 ASN A N 1
ATOM 2615 C CA . ASN A 1 354 ? 12.276 -4.768 -21.908 1.00 97.12 354 ASN A CA 1
ATOM 2616 C C . ASN A 1 354 ? 13.410 -4.003 -22.607 1.00 97.12 354 ASN A C 1
ATOM 2618 O O . ASN A 1 354 ? 13.588 -2.812 -22.366 1.00 97.12 354 ASN A O 1
ATOM 2622 N N . ALA A 1 355 ? 14.199 -4.677 -23.432 1.00 95.25 355 ALA A N 1
ATOM 2623 C CA . ALA A 1 355 ? 15.256 -4.096 -24.241 1.00 95.25 355 ALA A CA 1
ATOM 2624 C C . ALA A 1 355 ? 14.784 -3.935 -25.688 1.00 95.25 355 ALA A C 1
ATOM 2626 O O . ALA A 1 355 ? 14.762 -4.903 -26.445 1.00 95.25 355 ALA A O 1
ATOM 2627 N N . ASP A 1 356 ? 14.406 -2.712 -26.065 1.00 94.94 356 ASP A N 1
ATOM 2628 C CA . ASP A 1 356 ? 14.005 -2.383 -27.440 1.00 94.94 356 ASP A CA 1
ATOM 2629 C C . ASP A 1 356 ? 12.832 -3.236 -27.970 1.00 94.94 356 ASP A C 1
ATOM 2631 O O . ASP A 1 356 ? 12.739 -3.551 -29.154 1.00 94.94 356 ASP A O 1
ATOM 2635 N N . GLY A 1 357 ? 11.919 -3.636 -27.077 1.00 92.19 357 GLY A N 1
ATOM 2636 C CA . GLY A 1 357 ? 10.776 -4.500 -27.389 1.00 92.19 357 GLY A CA 1
ATOM 2637 C C . GLY A 1 357 ? 11.026 -5.995 -27.169 1.00 92.19 357 GLY A C 1
ATOM 2638 O O . GLY A 1 357 ? 10.064 -6.762 -27.159 1.00 92.19 357 GLY A O 1
ATOM 2639 N N . ALA A 1 358 ? 12.272 -6.418 -26.942 1.00 92.81 358 ALA A N 1
ATOM 2640 C CA . ALA A 1 358 ? 12.623 -7.797 -26.607 1.00 92.81 358 ALA A CA 1
ATOM 2641 C C . ALA A 1 358 ? 12.822 -7.971 -25.094 1.00 92.81 358 ALA A C 1
ATOM 2643 O O . ALA A 1 358 ? 13.352 -7.092 -24.422 1.00 92.81 358 ALA A O 1
ATOM 2644 N N . ALA A 1 359 ? 12.412 -9.111 -24.537 1.00 91.81 359 ALA A N 1
ATOM 2645 C CA . ALA A 1 359 ? 12.619 -9.403 -23.120 1.00 91.81 359 ALA A CA 1
ATOM 2646 C C . ALA A 1 359 ? 13.998 -10.050 -22.881 1.00 91.81 359 ALA A C 1
ATOM 2648 O O . ALA A 1 359 ? 14.336 -11.024 -23.559 1.00 91.81 359 ALA A O 1
ATOM 2649 N N . PHE A 1 360 ? 14.771 -9.510 -21.933 1.00 81.94 360 PHE A N 1
ATOM 2650 C CA . PHE A 1 360 ? 16.135 -9.929 -21.579 1.00 81.94 360 PHE A CA 1
ATOM 2651 C C . PHE A 1 360 ? 16.324 -10.113 -20.075 1.00 81.94 360 PHE A C 1
ATOM 2653 O O . PHE A 1 360 ? 15.698 -9.335 -19.312 1.00 81.94 360 PHE A O 1
#